Protein AF-A0A9R0VXP0-F1 (afdb_monomer_lite)

InterPro domains:
  IPR003653 Ulp1 protease family, C-terminal catalytic domain [PF02902] (205-242)
  IPR003653 Ulp1 protease family, C-terminal catalytic domain [PS50600] (190-261)
  IPR038765 Papain-like cysteine peptidase superfamily [SSF54001] (157-243)

Structure (mmCIF, N/CA/C/O backbone):
data_AF-A0A9R0VXP0-F1
#
_entry.id   AF-A0A9R0VXP0-F1
#
loop_
_atom_site.group_PDB
_atom_site.id
_atom_site.type_symbol
_atom_site.label_atom_id
_atom_site.label_alt_id
_atom_site.label_comp_id
_atom_site.label_asym_id
_atom_site.label_entity_id
_atom_site.label_seq_id
_atom_site.pdbx_PDB_ins_code
_atom_site.Cartn_x
_atom_site.Cartn_y
_atom_site.Cartn_z
_atom_site.occupancy
_atom_site.B_iso_or_equiv
_atom_site.auth_seq_id
_atom_site.auth_comp_id
_atom_site.auth_asym_id
_atom_site.auth_atom_id
_atom_site.pdbx_PDB_model_num
ATOM 1 N N . MET A 1 1 ? -2.878 13.490 4.251 1.00 33.38 1 MET A N 1
ATOM 2 C CA . MET A 1 1 ? -1.853 12.432 4.453 1.00 33.38 1 MET A CA 1
ATOM 3 C C . MET A 1 1 ? -1.498 11.758 3.131 1.00 33.38 1 MET A C 1
ATOM 5 O O . MET A 1 1 ? -0.316 11.662 2.836 1.00 33.38 1 MET A O 1
ATOM 9 N N . TRP A 1 2 ? -2.485 11.403 2.297 1.00 28.19 2 TRP A N 1
ATOM 10 C CA . TRP A 1 2 ? -2.250 10.993 0.903 1.00 28.19 2 TRP A CA 1
ATOM 11 C C . TRP A 1 2 ? -1.590 12.109 0.065 1.00 28.19 2 TRP A C 1
ATOM 13 O O . TRP A 1 2 ? -0.565 11.873 -0.559 1.00 28.19 2 TRP A O 1
ATOM 23 N N . ASP A 1 3 ? -2.025 13.365 0.189 1.00 32.12 3 ASP A N 1
ATOM 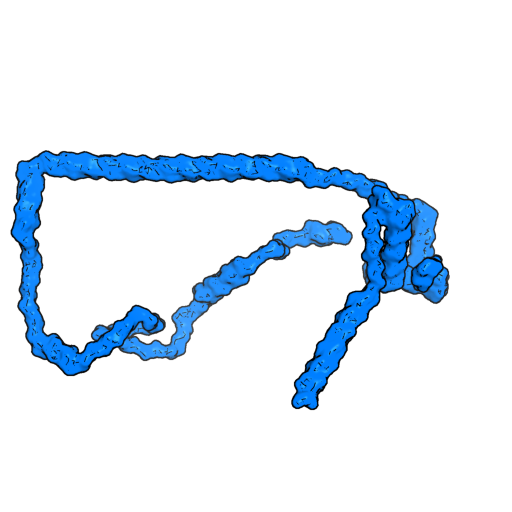24 C CA . ASP A 1 3 ? -1.393 14.486 -0.544 1.00 32.12 3 ASP A CA 1
ATOM 25 C C . ASP A 1 3 ? 0.087 14.727 -0.180 1.00 32.12 3 ASP A C 1
ATOM 27 O O . ASP A 1 3 ? 0.862 15.273 -0.964 1.00 32.12 3 ASP A O 1
ATOM 31 N N . TYR A 1 4 ? 0.518 14.265 0.998 1.00 39.53 4 TYR A N 1
ATOM 32 C CA . TYR A 1 4 ? 1.921 14.324 1.414 1.00 39.53 4 TYR A CA 1
ATOM 33 C C . TYR A 1 4 ? 2.743 13.188 0.793 1.00 39.53 4 TYR A C 1
ATOM 35 O O . TYR A 1 4 ? 3.880 13.405 0.401 1.00 39.53 4 TYR A O 1
ATOM 43 N N . ILE A 1 5 ? 2.154 12.000 0.634 1.00 42.62 5 ILE A N 1
ATOM 44 C CA . ILE A 1 5 ? 2.801 10.842 0.000 1.00 42.62 5 ILE A CA 1
ATOM 45 C C . ILE A 1 5 ? 2.895 11.043 -1.523 1.00 42.62 5 ILE A C 1
ATOM 47 O O . ILE A 1 5 ? 3.919 10.712 -2.111 1.00 42.62 5 ILE A O 1
ATOM 51 N N . CYS A 1 6 ? 1.889 11.671 -2.147 1.00 37.47 6 CYS A N 1
ATOM 52 C CA . CYS A 1 6 ? 1.893 12.014 -3.577 1.00 37.47 6 CYS A CA 1
ATOM 53 C C . CYS A 1 6 ? 2.771 13.222 -3.945 1.00 37.47 6 CYS A C 1
ATOM 55 O O . CYS A 1 6 ? 3.097 13.388 -5.117 1.00 37.47 6 CYS A O 1
ATOM 57 N N . SER A 1 7 ? 3.132 14.089 -2.990 1.00 37.25 7 SER A N 1
ATOM 58 C CA . SER A 1 7 ? 3.955 15.283 -3.270 1.00 37.25 7 SER A CA 1
ATOM 59 C C . SER A 1 7 ? 5.457 15.064 -3.079 1.00 37.25 7 SER A C 1
ATOM 61 O O . SER A 1 7 ? 6.245 15.969 -3.358 1.00 37.25 7 SER A O 1
ATOM 63 N N . ILE A 1 8 ? 5.878 13.867 -2.649 1.00 41.62 8 ILE A N 1
ATOM 64 C CA . ILE A 1 8 ? 7.291 13.483 -2.633 1.00 41.62 8 ILE A CA 1
ATOM 65 C C . ILE A 1 8 ? 7.690 13.181 -4.084 1.00 41.62 8 ILE A C 1
ATOM 67 O O . ILE A 1 8 ? 7.207 12.203 -4.650 1.00 41.62 8 ILE A O 1
ATOM 71 N N . PRO A 1 9 ? 8.567 13.984 -4.715 1.00 37.97 9 PRO A N 1
ATOM 72 C CA . PRO A 1 9 ? 9.046 13.669 -6.052 1.00 37.97 9 PRO A CA 1
ATOM 73 C C . PRO A 1 9 ? 9.801 12.342 -5.979 1.00 37.97 9 PRO A C 1
ATOM 75 O O . PRO A 1 9 ? 10.646 12.198 -5.091 1.00 37.97 9 PRO A O 1
ATOM 78 N N . ASP A 1 10 ? 9.531 11.424 -6.911 1.00 41.12 10 ASP A N 1
ATOM 79 C CA . ASP A 1 10 ? 10.204 10.132 -7.121 1.00 41.12 10 ASP A CA 1
ATOM 80 C C . ASP A 1 10 ? 11.732 10.275 -7.228 1.00 41.12 10 ASP A C 1
ATOM 82 O O . ASP A 1 10 ? 12.344 10.190 -8.295 1.00 41.12 10 ASP A O 1
ATOM 86 N N . ARG A 1 11 ? 12.398 10.529 -6.102 1.00 41.34 11 ARG A N 1
ATOM 87 C CA . ARG A 1 11 ? 13.845 10.733 -6.035 1.00 41.34 11 ARG A CA 1
ATOM 88 C C . ARG A 1 11 ? 14.577 9.594 -5.352 1.00 41.34 11 ARG A C 1
ATOM 90 O O . ARG A 1 11 ? 15.785 9.701 -5.156 1.00 41.34 11 ARG A O 1
ATOM 97 N N . LEU A 1 12 ? 13.887 8.497 -5.047 1.00 44.38 12 LEU A N 1
ATOM 98 C CA . LEU A 1 12 ? 14.484 7.280 -4.504 1.00 44.38 12 LEU A CA 1
ATOM 99 C C . LEU A 1 12 ? 13.803 6.040 -5.091 1.00 44.38 12 LEU A C 1
ATOM 101 O O . LEU A 1 12 ? 13.193 5.246 -4.383 1.00 44.38 12 LEU A O 1
ATOM 105 N N . GLY A 1 13 ? 13.957 5.872 -6.408 1.00 36.81 13 GLY A N 1
ATOM 106 C CA . GLY A 1 13 ? 13.744 4.587 -7.063 1.00 36.81 13 GLY A CA 1
ATOM 107 C C . GLY A 1 13 ? 14.559 3.502 -6.357 1.00 36.81 13 GLY A C 1
ATOM 108 O O . GLY A 1 13 ? 15.784 3.600 -6.232 1.00 36.81 13 GLY A O 1
ATOM 109 N N . TRP A 1 14 ? 13.856 2.498 -5.844 1.00 44.69 14 TRP A N 1
ATOM 110 C CA . TRP A 1 14 ? 14.451 1.246 -5.406 1.00 44.69 14 TRP A CA 1
ATOM 111 C C . TRP A 1 14 ? 15.019 0.513 -6.625 1.00 44.69 14 TRP A C 1
ATOM 113 O O . TRP A 1 14 ? 14.388 0.424 -7.673 1.00 44.69 14 TRP A O 1
ATOM 123 N N . GLY A 1 15 ? 16.249 0.026 -6.475 1.00 44.56 15 GLY A N 1
ATOM 124 C CA . GLY A 1 15 ? 17.152 -0.307 -7.575 1.00 44.56 15 GLY A CA 1
ATOM 125 C C . GLY A 1 15 ? 18.067 0.887 -7.806 1.00 44.56 15 GLY A C 1
ATOM 126 O O . GLY A 1 15 ? 17.614 1.948 -8.201 1.00 44.56 15 GLY A O 1
ATOM 127 N N . ASN A 1 16 ? 19.334 0.831 -7.386 1.00 40.97 16 ASN A N 1
ATOM 128 C CA . ASN A 1 16 ? 20.461 0.819 -8.320 1.00 40.97 16 ASN A CA 1
ATOM 129 C C . ASN A 1 16 ? 21.782 0.554 -7.567 1.00 40.97 16 ASN A C 1
ATOM 131 O O . ASN A 1 16 ? 22.534 1.489 -7.283 1.00 40.97 16 ASN A O 1
ATOM 135 N N . GLY A 1 17 ? 22.144 -0.715 -7.341 1.00 38.41 17 GLY A N 1
ATOM 136 C CA . GLY A 1 17 ? 23.540 -1.088 -7.033 1.00 38.41 17 GLY A CA 1
ATOM 137 C C . GLY A 1 17 ? 24.527 -0.573 -8.101 1.00 38.41 17 GLY A C 1
ATOM 138 O O . GLY A 1 17 ? 25.672 -0.241 -7.800 1.00 38.41 17 GLY A O 1
ATOM 139 N N . LEU A 1 18 ? 24.043 -0.354 -9.332 1.00 43.38 18 LEU A N 1
ATOM 140 C CA . LEU A 1 18 ? 24.777 0.286 -10.427 1.00 43.38 18 LEU A CA 1
ATOM 141 C C . LEU A 1 18 ? 25.163 1.753 -10.165 1.00 43.38 18 LEU A C 1
ATOM 143 O O . LEU A 1 18 ? 26.124 2.233 -10.764 1.00 43.38 18 LEU A O 1
ATOM 147 N N . ARG A 1 19 ? 24.434 2.491 -9.313 1.00 43.84 19 ARG A N 1
ATOM 148 C CA . ARG A 1 19 ? 24.734 3.907 -9.021 1.00 43.84 19 ARG A CA 1
ATOM 149 C C . ARG A 1 19 ? 25.875 4.034 -8.016 1.00 43.84 19 ARG A C 1
ATOM 151 O O . ARG A 1 19 ? 26.708 4.919 -8.175 1.00 43.84 19 ARG A O 1
ATOM 158 N N . LEU A 1 20 ? 25.956 3.107 -7.060 1.00 45.38 20 LEU A N 1
ATOM 159 C CA . LEU A 1 20 ? 27.110 2.960 -6.168 1.00 45.38 20 LEU A CA 1
ATOM 160 C C . LEU A 1 20 ? 28.352 2.521 -6.954 1.00 45.38 20 LEU A C 1
ATOM 162 O O . LEU A 1 20 ? 29.413 3.114 -6.785 1.00 45.38 20 LEU A O 1
ATOM 166 N N . LEU A 1 21 ? 28.201 1.586 -7.901 1.00 42.31 21 LEU A N 1
ATOM 167 C CA . LEU A 1 21 ? 29.301 1.159 -8.773 1.00 42.31 21 LEU A CA 1
ATOM 168 C C . LEU A 1 21 ? 29.791 2.297 -9.691 1.00 42.31 21 LEU A C 1
ATOM 170 O O . LEU A 1 21 ? 30.989 2.538 -9.799 1.00 42.31 21 LEU A O 1
ATOM 174 N N . LYS A 1 22 ? 28.874 3.060 -10.307 1.00 41.62 22 LYS A N 1
ATOM 175 C CA . LYS A 1 22 ? 29.218 4.243 -11.120 1.00 41.62 22 LYS A CA 1
ATOM 176 C C . LYS A 1 22 ? 29.787 5.391 -10.278 1.00 41.62 22 LYS A C 1
ATOM 178 O O . LYS A 1 22 ? 30.650 6.108 -10.772 1.00 41.62 22 LYS A O 1
ATOM 183 N N . GLY A 1 23 ? 29.338 5.555 -9.032 1.00 42.19 23 GLY A N 1
ATOM 184 C CA . GLY A 1 23 ? 29.892 6.518 -8.076 1.00 42.19 23 GLY A CA 1
ATOM 185 C C . GLY A 1 23 ? 31.333 6.187 -7.692 1.00 42.19 23 GLY A C 1
ATOM 186 O O . GLY A 1 23 ? 32.177 7.075 -7.691 1.00 42.19 23 GLY A O 1
ATOM 187 N N . TRP A 1 24 ? 31.642 4.905 -7.481 1.00 39.19 24 TRP A N 1
ATOM 188 C CA . TRP A 1 24 ? 32.999 4.431 -7.195 1.00 39.19 24 TRP A CA 1
ATOM 189 C C . TRP A 1 24 ? 33.929 4.565 -8.414 1.00 39.19 24 TRP A C 1
ATOM 191 O O . TRP A 1 24 ? 35.033 5.090 -8.306 1.00 39.19 24 TRP A O 1
ATOM 201 N N . VAL A 1 25 ? 33.442 4.214 -9.611 1.00 42.31 25 VAL A N 1
ATOM 202 C CA . VAL A 1 25 ? 34.181 4.376 -10.881 1.00 42.31 25 VAL A CA 1
ATOM 203 C C . VAL A 1 25 ? 34.420 5.852 -11.240 1.00 42.31 25 VAL A C 1
ATOM 205 O O . VAL A 1 25 ? 35.419 6.172 -11.884 1.00 42.31 25 VAL A O 1
ATOM 208 N N . ARG A 1 26 ? 33.530 6.765 -10.827 1.00 37.75 26 ARG A N 1
ATOM 209 C CA . ARG A 1 26 ? 33.695 8.216 -11.015 1.00 37.75 26 ARG A CA 1
ATOM 210 C C . ARG A 1 26 ? 34.634 8.821 -9.968 1.00 37.75 26 ARG A C 1
ATOM 212 O O . ARG A 1 26 ? 35.523 9.571 -10.343 1.00 37.75 26 ARG A O 1
ATOM 219 N N . ALA A 1 27 ? 34.547 8.387 -8.710 1.00 41.53 27 ALA A N 1
ATOM 220 C CA . ALA A 1 27 ? 35.492 8.767 -7.658 1.00 41.53 27 ALA A CA 1
ATOM 221 C C . ALA A 1 27 ? 36.936 8.302 -7.947 1.00 41.53 27 ALA A C 1
ATOM 223 O O . ALA A 1 27 ? 37.877 9.006 -7.600 1.00 41.53 27 ALA A O 1
ATOM 224 N N . SER A 1 28 ? 37.140 7.179 -8.651 1.00 40.06 28 SER A N 1
ATOM 225 C CA . SER A 1 28 ? 38.472 6.772 -9.139 1.00 40.06 28 SER A CA 1
ATOM 226 C C . SER A 1 28 ? 39.025 7.631 -10.285 1.00 40.06 28 SER A C 1
ATOM 228 O O . SER A 1 28 ? 40.214 7.527 -10.578 1.00 40.06 28 SER A O 1
ATOM 230 N N . LYS A 1 29 ? 38.200 8.453 -10.950 1.00 38.03 29 LYS A N 1
ATOM 231 C CA . LYS A 1 29 ? 38.638 9.362 -12.024 1.00 38.03 29 LYS A CA 1
ATOM 232 C C . LYS A 1 29 ? 38.964 10.776 -11.535 1.00 38.03 29 LYS A C 1
ATOM 234 O O . LYS A 1 29 ? 39.706 11.464 -12.224 1.00 38.03 29 LYS A O 1
ATOM 239 N N . ASP A 1 30 ? 38.480 11.160 -10.354 1.00 38.72 30 ASP A N 1
ATOM 240 C CA . ASP A 1 30 ? 38.622 12.512 -9.793 1.00 38.72 30 ASP A CA 1
ATOM 241 C C . ASP A 1 30 ? 39.688 12.599 -8.673 1.00 38.72 30 ASP A C 1
ATOM 243 O O . ASP A 1 30 ? 39.692 13.537 -7.877 1.00 38.72 30 ASP A O 1
ATOM 247 N N . VAL A 1 31 ? 40.615 11.633 -8.594 1.00 40.41 31 VAL A N 1
ATOM 248 C CA . VAL A 1 31 ? 41.786 11.716 -7.700 1.00 40.41 31 VAL A CA 1
ATOM 249 C C . VAL A 1 31 ? 42.825 12.668 -8.319 1.00 40.41 31 VAL A C 1
ATOM 251 O O . VAL A 1 31 ? 43.253 12.419 -9.449 1.00 40.41 31 VAL A O 1
ATOM 254 N N . PRO A 1 32 ? 43.266 13.730 -7.612 1.00 37.50 32 PRO A N 1
ATOM 255 C CA . PRO A 1 32 ? 44.353 14.598 -8.061 1.00 37.50 32 PRO A CA 1
ATOM 256 C C . PRO A 1 32 ? 45.615 13.788 -8.376 1.00 37.50 32 PRO A C 1
ATOM 258 O O . PRO A 1 32 ? 46.017 12.912 -7.613 1.00 37.50 32 PRO A O 1
ATOM 261 N N . GLN A 1 33 ? 46.222 14.068 -9.526 1.00 41.28 33 GLN A N 1
ATOM 262 C CA . GLN A 1 33 ? 47.251 13.233 -10.147 1.00 41.28 33 GLN A CA 1
ATOM 263 C C . GLN A 1 33 ? 48.664 13.327 -9.542 1.00 41.28 33 GLN A C 1
ATOM 265 O O . GLN A 1 33 ? 49.573 12.754 -10.131 1.00 41.28 33 GLN A O 1
ATOM 270 N N . ASP A 1 34 ? 48.863 13.954 -8.381 1.00 43.75 34 ASP A N 1
ATOM 271 C CA . ASP A 1 34 ? 50.194 14.069 -7.768 1.00 43.75 34 ASP A CA 1
ATOM 272 C C . ASP A 1 34 ? 50.186 13.708 -6.276 1.00 43.75 34 ASP A C 1
ATOM 274 O O . ASP A 1 34 ? 49.747 14.497 -5.437 1.00 43.75 34 ASP A O 1
ATOM 278 N N . PRO A 1 35 ? 50.722 12.535 -5.908 1.00 36.22 35 PRO A N 1
ATOM 279 C CA . PRO A 1 35 ? 51.473 12.364 -4.685 1.00 36.22 35 PRO A CA 1
ATOM 280 C C . PRO A 1 35 ? 52.956 12.588 -5.000 1.00 36.22 35 PRO A C 1
ATOM 282 O O . PRO A 1 35 ? 53.600 11.773 -5.665 1.00 36.22 35 PRO A O 1
ATOM 285 N N . SER A 1 36 ? 53.485 13.706 -4.508 1.00 42.00 36 SER A N 1
ATOM 286 C CA . SER A 1 36 ? 54.917 13.906 -4.319 1.00 42.00 36 SER A CA 1
ATOM 287 C C . SER A 1 36 ? 55.493 12.705 -3.567 1.00 42.00 36 SER A C 1
ATOM 289 O O . SER A 1 36 ? 54.903 12.276 -2.579 1.00 42.00 36 SER A O 1
ATOM 291 N N . ASP A 1 37 ? 56.629 12.206 -4.052 1.00 40.28 37 ASP A N 1
ATOM 292 C CA . ASP A 1 37 ? 57.470 11.130 -3.505 1.00 40.28 37 ASP A CA 1
ATOM 293 C C . ASP A 1 37 ? 57.329 9.796 -4.253 1.00 40.28 37 ASP A C 1
ATOM 295 O O . ASP A 1 37 ? 56.520 8.947 -3.891 1.00 40.28 37 ASP A O 1
ATOM 299 N N . LEU A 1 38 ? 58.148 9.622 -5.309 1.00 38.28 38 LEU A N 1
ATOM 300 C CA . LEU A 1 38 ? 58.899 8.398 -5.673 1.00 38.28 38 LEU A CA 1
ATOM 301 C C . LEU A 1 38 ? 59.576 8.559 -7.058 1.00 38.28 38 LEU A C 1
ATOM 303 O O . LEU A 1 38 ? 58.921 8.805 -8.070 1.00 38.28 38 LEU A O 1
ATOM 307 N N . THR A 1 39 ? 60.900 8.367 -7.111 1.00 37.66 39 THR A N 1
ATOM 308 C CA . THR A 1 39 ? 61.758 8.536 -8.305 1.00 37.66 39 THR A CA 1
ATOM 309 C C . THR A 1 39 ? 62.222 7.180 -8.850 1.00 37.66 39 THR A C 1
ATOM 311 O O . THR A 1 39 ? 62.712 6.354 -8.083 1.00 37.66 39 THR A O 1
ATOM 314 N N . CYS A 1 40 ? 62.171 6.954 -10.170 1.00 38.22 40 CYS A N 1
ATOM 315 C CA . CYS A 1 40 ? 62.882 5.837 -10.813 1.00 38.22 40 CYS A CA 1
ATOM 316 C C . CYS A 1 40 ? 63.395 6.174 -12.228 1.00 38.22 40 CYS A C 1
ATOM 318 O O . CYS A 1 40 ? 62.736 6.872 -12.996 1.00 38.22 40 CYS A O 1
ATOM 320 N N . LEU A 1 41 ? 64.583 5.650 -12.558 1.00 32.53 41 LEU A N 1
ATOM 321 C CA . LEU A 1 41 ? 65.308 5.816 -13.826 1.00 32.53 41 LEU A CA 1
ATOM 322 C C . LEU A 1 41 ? 64.907 4.761 -14.872 1.00 32.53 41 LEU A C 1
ATOM 324 O O . LEU A 1 41 ? 64.716 3.592 -14.539 1.00 32.53 41 LEU A O 1
ATOM 328 N N . THR A 1 42 ? 64.870 5.151 -16.152 1.00 36.00 42 THR A N 1
ATOM 329 C CA . THR A 1 42 ? 64.737 4.226 -17.296 1.00 36.00 42 THR A CA 1
ATOM 330 C C . THR A 1 42 ? 66.011 4.208 -18.157 1.00 36.00 42 THR A C 1
ATOM 332 O O . THR A 1 42 ? 66.902 5.032 -17.979 1.00 36.00 42 THR A O 1
ATOM 335 N N . LYS A 1 43 ? 66.138 3.211 -19.050 1.00 43.69 43 LYS A N 1
ATOM 336 C CA . LYS A 1 43 ? 67.371 2.832 -19.782 1.00 43.69 43 LYS A CA 1
ATOM 337 C C . LYS A 1 43 ? 67.910 3.852 -20.797 1.00 43.69 43 LYS A C 1
ATOM 339 O O . LYS A 1 43 ? 68.974 3.611 -21.353 1.00 43.69 43 LYS A O 1
ATOM 344 N N . ASN A 1 44 ? 67.224 4.967 -21.008 1.00 40.94 44 ASN A N 1
ATOM 345 C CA . ASN A 1 44 ? 67.788 6.137 -21.667 1.00 40.94 44 ASN A CA 1
ATOM 346 C C . ASN A 1 44 ? 67.744 7.263 -20.643 1.00 40.94 44 ASN A C 1
ATOM 348 O O . ASN A 1 44 ? 66.764 7.378 -19.913 1.00 40.94 44 ASN A O 1
ATOM 352 N N . SER A 1 45 ? 68.814 8.041 -20.561 1.00 41.84 45 SER A N 1
ATOM 353 C CA . SER A 1 45 ? 69.041 9.106 -19.584 1.00 41.84 45 SER A CA 1
ATOM 354 C C . SER A 1 45 ? 68.103 10.312 -19.751 1.00 41.84 45 SER A C 1
ATOM 356 O O . SER A 1 45 ? 68.571 11.437 -19.829 1.00 41.84 45 SER A O 1
ATOM 358 N N . ASP A 1 46 ? 66.792 10.075 -19.760 1.00 38.50 46 ASP A N 1
ATOM 359 C CA . ASP A 1 46 ? 65.736 11.072 -19.659 1.00 38.50 46 ASP A CA 1
ATOM 360 C C . ASP A 1 46 ? 64.775 10.639 -18.542 1.00 38.50 46 ASP A C 1
ATOM 362 O O . ASP A 1 46 ? 64.030 9.662 -18.651 1.00 38.50 46 ASP A O 1
ATOM 366 N N . VAL A 1 47 ? 64.823 11.362 -17.425 1.00 39.12 47 VAL A N 1
ATOM 367 C CA . VAL A 1 47 ? 63.951 11.158 -16.264 1.00 39.12 47 VAL A CA 1
ATOM 368 C C . VAL A 1 47 ? 62.679 11.991 -16.457 1.00 39.12 47 VAL A C 1
ATOM 370 O O . VAL A 1 47 ? 62.752 13.209 -16.596 1.00 39.12 47 VAL A O 1
ATOM 373 N N . LYS A 1 48 ? 61.504 11.351 -16.435 1.00 40.06 48 LYS A N 1
ATOM 374 C CA . LYS A 1 48 ? 60.194 12.007 -16.258 1.00 40.06 48 LYS A CA 1
ATOM 375 C C . LYS A 1 48 ? 59.396 11.268 -15.173 1.00 40.06 48 LYS A C 1
ATOM 377 O O . LYS A 1 48 ? 59.495 10.042 -15.119 1.00 40.06 48 LYS A O 1
ATOM 382 N N . PRO A 1 49 ? 58.626 11.965 -14.316 1.00 32.81 49 PRO A N 1
ATOM 383 C CA . PRO A 1 49 ? 57.964 11.345 -13.171 1.00 32.81 49 PRO A CA 1
ATOM 384 C C . PRO A 1 49 ? 56.629 10.691 -13.573 1.00 32.81 49 PRO A C 1
ATOM 386 O O . PRO A 1 49 ? 55.858 11.273 -14.337 1.00 32.81 49 PRO A O 1
ATOM 389 N N . GLY A 1 50 ? 56.357 9.476 -13.075 1.00 34.72 50 GLY A N 1
ATOM 390 C CA . GLY A 1 50 ? 55.080 8.772 -13.273 1.00 34.72 50 GLY A CA 1
ATOM 391 C C . GLY A 1 50 ? 55.126 7.242 -13.091 1.00 34.72 50 GLY A C 1
ATOM 392 O O . GLY A 1 50 ? 56.089 6.584 -13.465 1.00 34.72 50 GLY A O 1
ATOM 393 N N . ARG A 1 51 ? 54.044 6.699 -12.508 1.00 34.06 51 ARG A N 1
ATOM 394 C CA . ARG A 1 51 ? 53.787 5.325 -12.010 1.00 34.06 51 ARG A CA 1
ATOM 395 C C . ARG A 1 51 ? 54.350 4.156 -12.850 1.00 34.06 51 ARG A C 1
ATOM 397 O O . ARG A 1 51 ? 54.015 3.988 -14.019 1.00 34.06 51 ARG A O 1
ATOM 404 N N . VAL A 1 52 ? 55.066 3.253 -12.172 1.00 37.03 52 VAL A N 1
ATOM 405 C CA . VAL A 1 52 ? 55.476 1.925 -12.667 1.00 37.03 52 VAL A CA 1
ATOM 406 C C . VAL A 1 52 ? 54.262 0.994 -12.774 1.00 37.03 52 VAL A C 1
ATOM 408 O O . VAL A 1 52 ? 53.564 0.758 -11.790 1.00 37.03 52 VAL A O 1
ATOM 411 N N . VAL A 1 53 ? 54.047 0.409 -13.954 1.00 37.47 53 VAL A N 1
ATOM 412 C CA . VAL A 1 53 ? 53.202 -0.779 -14.143 1.00 37.47 53 VAL A CA 1
ATOM 413 C C . VAL A 1 53 ? 54.132 -1.937 -14.485 1.00 37.47 53 VAL A C 1
ATOM 415 O O . VAL A 1 53 ? 54.758 -1.951 -15.544 1.00 37.47 53 VAL A O 1
ATOM 418 N N . VAL A 1 54 ? 54.251 -2.906 -13.578 1.00 40.06 54 VAL A N 1
ATOM 419 C CA . VAL A 1 54 ? 54.917 -4.178 -13.872 1.00 40.06 54 VAL A CA 1
ATOM 420 C C . VAL A 1 54 ? 53.932 -5.045 -14.645 1.00 40.06 54 VAL A C 1
ATOM 422 O O . VAL A 1 54 ? 52.981 -5.568 -14.074 1.00 40.06 54 VAL A O 1
ATOM 425 N N . ALA A 1 55 ? 54.161 -5.216 -15.942 1.00 39.22 55 ALA A N 1
ATOM 426 C CA . ALA A 1 55 ? 53.573 -6.312 -16.701 1.00 39.22 55 ALA A CA 1
ATOM 427 C C . ALA A 1 55 ? 54.543 -6.736 -17.805 1.00 39.22 55 ALA A C 1
ATOM 429 O O . ALA A 1 55 ? 54.556 -6.191 -18.905 1.00 39.22 55 ALA A O 1
ATOM 430 N N . GLY A 1 56 ? 55.390 -7.706 -17.484 1.00 34.88 56 GLY A N 1
ATOM 431 C CA . GLY A 1 56 ? 56.234 -8.386 -18.456 1.00 34.88 56 GLY A CA 1
ATOM 432 C C . GLY A 1 56 ? 57.367 -9.106 -17.751 1.00 34.88 56 GLY A C 1
ATOM 433 O O . GLY A 1 56 ? 58.085 -8.485 -16.978 1.00 34.88 56 GLY A O 1
ATOM 434 N N . ASN A 1 57 ? 57.521 -10.407 -17.998 1.00 41.19 57 ASN A N 1
ATOM 435 C CA . ASN A 1 57 ? 58.626 -11.209 -17.477 1.00 41.19 57 ASN A CA 1
ATOM 436 C C . ASN A 1 57 ? 59.969 -10.515 -17.746 1.00 41.19 57 ASN A C 1
ATOM 438 O O . ASN A 1 57 ? 60.461 -10.508 -18.877 1.00 41.19 57 ASN A O 1
ATOM 442 N N . TRP A 1 58 ? 60.577 -9.951 -16.705 1.00 42.66 58 TRP A N 1
ATOM 443 C CA . TRP A 1 58 ? 61.914 -9.385 -16.786 1.00 42.66 58 TRP A CA 1
ATOM 444 C C . TRP A 1 58 ? 62.917 -10.532 -16.856 1.00 42.66 58 TRP A C 1
ATOM 446 O O . TRP A 1 58 ? 63.283 -11.123 -15.843 1.00 42.66 58 TRP A O 1
ATOM 456 N N . LYS A 1 59 ? 63.374 -10.874 -18.063 1.00 50.47 59 LYS A N 1
ATOM 457 C CA . LYS A 1 59 ? 64.633 -11.607 -18.193 1.00 50.47 59 LYS A CA 1
ATOM 458 C C . LYS A 1 59 ? 65.747 -10.621 -17.864 1.00 50.47 59 LYS A C 1
ATOM 460 O O . LYS A 1 59 ? 65.994 -9.687 -18.622 1.00 50.47 59 LYS A O 1
ATOM 465 N N . VAL A 1 60 ? 66.367 -10.795 -16.701 1.00 49.50 60 VAL A N 1
ATOM 466 C CA . VAL A 1 60 ? 67.630 -10.130 -16.386 1.00 49.50 60 VAL A CA 1
ATOM 467 C C . VAL A 1 60 ? 68.666 -10.765 -17.306 1.00 49.50 60 VAL A C 1
ATOM 469 O O . VAL A 1 60 ? 69.053 -11.914 -17.109 1.00 49.50 60 VAL A O 1
ATOM 472 N N . ASP A 1 61 ? 69.029 -10.063 -18.377 1.00 57.81 61 ASP A N 1
ATOM 473 C CA . ASP A 1 61 ? 70.122 -10.505 -19.231 1.00 57.81 61 ASP A CA 1
ATOM 474 C C . ASP A 1 61 ? 71.420 -10.451 -18.419 1.00 57.81 61 ASP A C 1
ATOM 476 O O . ASP A 1 61 ? 71.733 -9.441 -17.788 1.00 57.81 61 ASP A O 1
ATOM 480 N N . ASP A 1 62 ? 72.147 -11.564 -18.427 1.00 65.94 62 ASP A N 1
ATOM 481 C CA . ASP A 1 62 ? 73.405 -11.755 -17.709 1.00 65.94 62 ASP A CA 1
ATOM 482 C C . ASP A 1 62 ? 74.374 -10.587 -18.009 1.00 65.94 62 ASP A C 1
ATOM 484 O O . ASP A 1 62 ? 74.649 -10.328 -19.191 1.00 65.94 62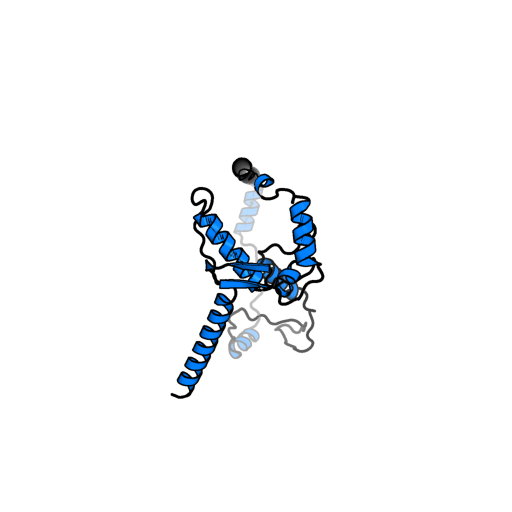 ASP A O 1
ATOM 488 N N . PRO A 1 63 ? 74.880 -9.842 -17.004 1.00 62.53 63 PRO A N 1
ATOM 489 C CA . PRO A 1 63 ? 75.664 -8.622 -17.226 1.00 62.53 63 PRO A CA 1
ATOM 490 C C . PRO A 1 63 ? 76.900 -8.862 -18.098 1.00 62.53 63 PRO A C 1
ATOM 492 O O . PRO A 1 63 ? 77.279 -7.992 -18.882 1.00 62.53 63 PRO A O 1
ATOM 495 N N . VAL A 1 64 ? 77.469 -10.070 -18.050 1.00 64.06 64 VAL A N 1
ATOM 496 C CA . VAL A 1 64 ? 78.588 -10.478 -18.909 1.00 64.06 64 VAL A CA 1
ATOM 497 C C . VAL A 1 64 ? 78.156 -10.599 -20.377 1.00 64.06 64 VAL A C 1
ATOM 499 O O . VAL A 1 64 ? 78.882 -10.161 -21.266 1.00 64.06 64 VAL A O 1
ATOM 502 N N . LYS A 1 65 ? 76.949 -11.110 -20.665 1.00 70.00 65 LYS A N 1
ATOM 503 C CA . LYS A 1 65 ? 76.394 -11.164 -22.034 1.00 70.00 65 LYS A CA 1
ATOM 504 C C . LYS A 1 65 ? 76.047 -9.784 -22.571 1.00 70.00 65 LYS A C 1
ATOM 506 O O . LYS A 1 65 ? 76.242 -9.537 -23.759 1.00 70.00 65 LYS A O 1
ATOM 511 N N . VAL A 1 66 ? 75.535 -8.896 -21.722 1.00 69.00 66 VAL A N 1
ATOM 512 C CA . VAL A 1 66 ? 75.235 -7.512 -22.110 1.00 69.00 66 VAL A CA 1
ATOM 513 C C . VAL A 1 66 ? 76.530 -6.759 -22.416 1.00 69.00 66 VAL A C 1
ATOM 515 O O . VAL A 1 66 ? 76.610 -6.111 -23.456 1.00 69.00 66 VAL A O 1
ATOM 518 N N . ALA A 1 67 ? 77.563 -6.921 -21.584 1.00 68.06 67 ALA A N 1
ATOM 519 C CA . ALA A 1 67 ? 78.885 -6.340 -21.812 1.00 68.06 67 ALA A CA 1
ATOM 520 C C . ALA A 1 67 ? 79.558 -6.902 -23.074 1.00 68.06 67 ALA A C 1
ATOM 522 O O . ALA A 1 67 ? 80.063 -6.132 -23.883 1.00 68.06 67 ALA A O 1
ATOM 523 N N . LEU A 1 68 ? 79.489 -8.218 -23.313 1.00 69.81 68 LEU A N 1
ATOM 524 C CA . LEU A 1 68 ? 79.998 -8.839 -24.543 1.00 69.81 68 LEU A CA 1
ATOM 525 C C . LEU A 1 68 ? 79.253 -8.358 -25.796 1.00 69.81 68 LEU A C 1
ATOM 527 O O . LEU A 1 68 ? 79.869 -8.134 -26.833 1.00 69.81 68 LEU A O 1
ATOM 531 N N . LYS A 1 69 ? 77.933 -8.161 -25.712 1.00 67.12 69 LYS A N 1
ATOM 532 C CA . LYS A 1 69 ? 77.112 -7.655 -26.822 1.00 67.12 69 LYS A CA 1
ATOM 533 C C . LYS A 1 69 ? 77.318 -6.156 -27.072 1.00 67.12 69 LYS A C 1
ATOM 535 O O . LYS A 1 69 ? 77.163 -5.722 -28.208 1.00 67.12 69 LYS A O 1
ATOM 540 N N . ALA A 1 70 ? 77.672 -5.390 -26.039 1.00 65.06 70 ALA A N 1
ATOM 541 C CA . ALA A 1 70 ? 78.026 -3.973 -26.132 1.00 65.06 70 ALA A CA 1
ATOM 542 C C . ALA A 1 70 ? 79.480 -3.746 -26.589 1.00 65.06 70 ALA A C 1
ATOM 544 O O . ALA A 1 70 ? 79.759 -2.744 -27.238 1.00 65.06 70 ALA A O 1
ATOM 545 N N . ALA A 1 71 ? 80.388 -4.679 -26.280 1.00 69.19 71 ALA A N 1
ATOM 546 C CA . ALA A 1 71 ? 81.775 -4.673 -26.744 1.00 69.19 71 ALA A CA 1
ATOM 547 C C . ALA A 1 71 ? 81.939 -5.245 -28.165 1.00 69.19 71 ALA A C 1
ATOM 549 O O . ALA A 1 71 ? 82.987 -5.063 -28.785 1.00 69.19 71 ALA A O 1
ATOM 550 N N . ALA A 1 72 ? 80.921 -5.931 -28.697 1.00 70.56 72 ALA A N 1
ATOM 551 C CA . ALA A 1 72 ? 80.914 -6.376 -30.083 1.00 70.56 72 ALA A CA 1
ATOM 552 C C . ALA A 1 72 ? 80.785 -5.161 -31.026 1.00 70.56 72 ALA A C 1
ATOM 554 O O . ALA A 1 72 ? 79.905 -4.321 -30.812 1.00 70.56 72 ALA A O 1
ATOM 555 N N . PRO A 1 73 ? 81.612 -5.052 -32.085 1.00 76.06 73 PRO A N 1
ATOM 556 C CA . PRO A 1 73 ? 81.449 -3.994 -33.074 1.00 76.06 73 PRO A CA 1
ATOM 557 C C . PRO A 1 73 ? 80.034 -4.062 -33.673 1.00 76.06 73 PRO A C 1
ATOM 559 O O . PRO A 1 73 ? 79.511 -5.167 -33.869 1.00 76.06 73 PRO A O 1
ATOM 562 N N . PRO A 1 74 ? 79.384 -2.913 -33.953 1.00 68.69 74 PRO A N 1
ATOM 563 C CA . PRO A 1 74 ? 78.041 -2.913 -34.514 1.00 68.69 74 PRO A CA 1
ATOM 564 C C . PRO A 1 74 ? 78.033 -3.758 -35.795 1.00 68.69 74 PRO A C 1
ATOM 566 O O . PRO A 1 74 ? 78.964 -3.642 -36.600 1.00 68.69 74 PRO A O 1
ATOM 569 N N . PRO A 1 75 ? 77.018 -4.622 -36.003 1.00 69.19 75 PRO A N 1
ATOM 570 C CA . PRO A 1 75 ? 76.944 -5.396 -37.230 1.00 69.19 75 PRO A CA 1
ATOM 571 C C . PRO A 1 75 ? 76.960 -4.424 -38.416 1.00 69.19 75 PRO A C 1
ATOM 573 O O . PRO A 1 75 ? 76.367 -3.341 -38.315 1.00 69.19 75 PRO A O 1
ATOM 576 N N . PRO A 1 76 ? 77.623 -4.773 -39.534 1.00 70.12 76 PRO A N 1
ATOM 577 C CA . PRO A 1 76 ? 77.680 -3.892 -40.690 1.00 70.12 76 PRO A CA 1
ATOM 578 C C . PRO A 1 76 ? 76.253 -3.495 -41.070 1.00 70.12 76 PRO A C 1
ATOM 580 O O . PRO A 1 76 ? 75.369 -4.359 -41.134 1.00 70.12 76 PRO A O 1
ATOM 583 N N . ARG A 1 77 ? 76.007 -2.190 -41.269 1.00 60.03 77 ARG A N 1
ATOM 584 C CA . ARG A 1 77 ? 74.709 -1.688 -41.738 1.00 60.03 77 ARG A CA 1
ATOM 585 C C . ARG A 1 77 ? 74.409 -2.385 -43.059 1.00 60.03 77 ARG A C 1
ATOM 587 O O . ARG A 1 77 ? 74.920 -1.996 -44.100 1.00 60.03 77 ARG A O 1
ATOM 594 N N . ARG A 1 78 ? 73.581 -3.428 -43.016 1.00 64.94 78 ARG A N 1
ATOM 595 C CA . ARG A 1 78 ? 72.977 -3.977 -44.223 1.00 64.94 78 ARG A CA 1
ATOM 596 C C . ARG A 1 78 ? 72.031 -2.902 -44.726 1.00 64.94 78 ARG A C 1
ATOM 598 O O . ARG A 1 78 ? 70.996 -2.650 -44.105 1.00 64.94 78 ARG A O 1
ATOM 605 N N . GLU A 1 79 ? 72.409 -2.240 -45.810 1.00 64.69 79 GLU A N 1
ATO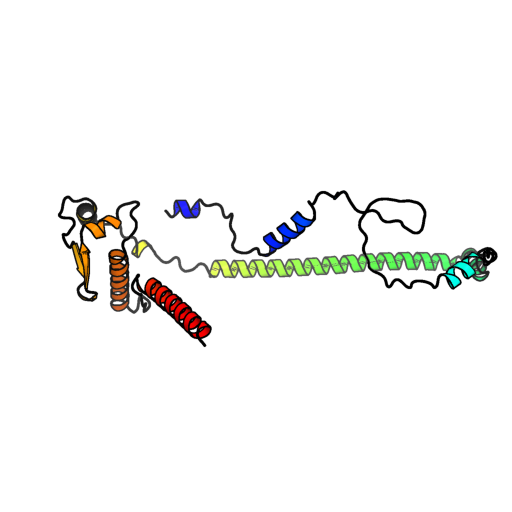M 606 C CA . GLU A 1 79 ? 71.464 -1.469 -46.601 1.00 64.69 79 GLU A CA 1
ATOM 607 C C . GLU A 1 79 ? 70.301 -2.407 -46.928 1.00 64.69 79 GLU A C 1
ATOM 609 O O . GLU A 1 79 ? 70.503 -3.507 -47.449 1.00 64.69 79 GLU A O 1
ATOM 614 N N . LYS A 1 80 ? 69.081 -2.044 -46.518 1.00 64.62 80 LYS A N 1
ATOM 615 C CA . LYS A 1 80 ? 67.885 -2.834 -46.826 1.00 64.62 80 LYS A CA 1
ATOM 616 C C . LYS A 1 80 ? 67.572 -2.643 -48.309 1.00 64.62 80 LYS A C 1
ATOM 618 O O . LYS A 1 80 ? 66.645 -1.918 -48.657 1.00 64.62 80 LYS A O 1
ATOM 623 N N . VAL A 1 81 ? 68.372 -3.259 -49.175 1.00 70.12 81 VAL A N 1
ATOM 624 C CA . VAL A 1 81 ? 68.143 -3.254 -50.616 1.00 70.12 81 VAL A CA 1
ATOM 625 C C . VAL A 1 81 ? 66.815 -3.964 -50.849 1.00 70.12 81 VAL A C 1
ATOM 627 O O . VAL A 1 81 ? 66.615 -5.090 -50.381 1.00 70.12 81 VAL A O 1
ATOM 630 N N . LYS A 1 82 ? 65.867 -3.278 -51.502 1.00 73.94 82 LYS A N 1
ATOM 631 C CA . LYS A 1 82 ? 64.595 -3.892 -51.897 1.00 73.94 82 LYS A CA 1
ATOM 632 C C . LYS A 1 82 ? 64.936 -5.177 -52.670 1.00 73.94 82 LYS A C 1
ATOM 634 O O . LYS A 1 82 ? 65.719 -5.112 -53.615 1.00 73.94 82 LYS A O 1
ATOM 639 N N . PRO A 1 83 ? 64.402 -6.343 -52.273 1.00 81.88 83 PRO A N 1
ATOM 640 C CA . PRO A 1 83 ? 64.726 -7.585 -52.956 1.00 81.88 83 PRO A CA 1
ATOM 641 C C . PRO A 1 83 ? 64.278 -7.506 -54.420 1.00 81.88 83 PRO A C 1
ATOM 643 O O . PRO A 1 83 ? 63.231 -6.931 -54.712 1.00 81.88 83 PRO A O 1
ATOM 646 N N . TYR A 1 84 ? 65.071 -8.085 -55.324 1.00 78.50 84 TYR A N 1
ATOM 647 C CA . TYR A 1 84 ? 64.921 -7.963 -56.782 1.00 78.50 84 TYR A CA 1
ATOM 648 C C . TYR A 1 84 ? 63.502 -8.267 -57.294 1.00 78.50 84 TYR A C 1
ATOM 650 O O . TYR A 1 84 ? 63.002 -7.589 -58.187 1.00 78.50 84 TYR A O 1
ATOM 658 N N . TRP A 1 85 ? 62.791 -9.201 -56.653 1.00 74.19 85 TRP A N 1
ATOM 659 C CA . TRP A 1 85 ? 61.401 -9.518 -56.990 1.00 74.19 85 TRP A CA 1
ATOM 660 C C . TRP A 1 85 ? 60.436 -8.327 -56.852 1.00 74.19 85 TRP A C 1
ATOM 662 O O . TRP A 1 85 ? 59.433 -8.289 -57.555 1.00 74.19 85 TRP A O 1
ATOM 672 N N . LYS A 1 86 ? 60.719 -7.335 -55.991 1.00 77.31 86 LYS A N 1
ATOM 673 C CA . LYS A 1 86 ? 59.902 -6.111 -55.889 1.00 77.31 86 LYS A CA 1
ATOM 674 C C . LYS A 1 86 ? 60.061 -5.215 -57.108 1.00 77.31 86 LYS A C 1
ATOM 676 O O . LYS A 1 86 ? 59.070 -4.653 -57.549 1.00 77.31 86 LYS A O 1
ATOM 681 N N . TYR A 1 87 ? 61.275 -5.115 -57.649 1.00 77.62 87 TYR A N 1
ATOM 682 C CA . TYR A 1 87 ? 61.521 -4.380 -58.889 1.00 77.62 87 TYR A CA 1
ATOM 683 C C . TYR A 1 87 ? 60.811 -5.063 -60.060 1.00 77.62 87 TYR A C 1
ATOM 685 O O . TYR A 1 87 ? 60.058 -4.409 -60.767 1.00 77.62 87 TYR A O 1
ATOM 693 N N . LEU A 1 88 ? 60.928 -6.392 -60.172 1.00 74.31 88 LEU A N 1
ATOM 694 C CA . LEU A 1 88 ? 60.200 -7.170 -61.183 1.00 74.31 88 LEU A CA 1
ATOM 695 C C . LEU A 1 88 ? 58.675 -7.032 -61.062 1.00 74.31 88 LEU A C 1
ATOM 697 O O . LEU A 1 88 ? 57.981 -6.967 -62.072 1.00 74.31 88 LEU A O 1
ATOM 701 N N . HIS A 1 89 ? 58.140 -6.972 -59.840 1.00 71.19 89 HIS A N 1
ATOM 702 C CA . HIS A 1 89 ? 56.713 -6.761 -59.588 1.00 71.19 89 HIS A CA 1
ATOM 703 C C . HIS A 1 89 ? 56.261 -5.330 -59.938 1.00 71.19 89 HIS A C 1
ATOM 705 O O . HIS A 1 89 ? 55.158 -5.127 -60.437 1.00 71.19 89 HIS A O 1
ATOM 711 N N . GLU A 1 90 ? 57.082 -4.317 -59.656 1.00 72.56 90 GLU A N 1
ATOM 712 C CA . GLU A 1 90 ? 56.814 -2.923 -60.040 1.00 72.56 90 GLU A CA 1
ATOM 713 C C . GLU A 1 90 ? 56.874 -2.761 -61.578 1.00 72.56 90 GLU A C 1
ATOM 715 O O . GLU A 1 90 ? 56.021 -2.094 -62.161 1.00 72.56 90 GLU A O 1
ATOM 720 N N . GLU A 1 91 ? 57.801 -3.450 -62.248 1.00 73.44 91 GLU A N 1
ATOM 721 C CA . GLU A 1 91 ? 57.994 -3.419 -63.705 1.00 73.44 91 GLU A CA 1
ATOM 722 C C . GLU A 1 91 ? 56.917 -4.206 -64.474 1.00 73.44 91 GLU A C 1
ATOM 724 O O . GLU A 1 91 ? 56.390 -3.726 -65.477 1.00 73.44 91 GLU A O 1
ATOM 729 N N . THR A 1 92 ? 56.486 -5.367 -63.967 1.00 68.31 92 THR A N 1
ATOM 730 C CA . THR A 1 92 ? 55.326 -6.105 -64.515 1.00 68.31 92 THR A CA 1
ATOM 731 C C . THR A 1 92 ? 54.021 -5.330 -64.356 1.00 68.31 92 THR A C 1
ATOM 733 O O . THR A 1 92 ? 53.220 -5.306 -65.285 1.00 68.31 92 THR A O 1
ATOM 736 N N . ARG A 1 93 ? 53.835 -4.611 -63.240 1.00 67.50 93 ARG A N 1
ATOM 737 C CA . ARG A 1 93 ? 52.685 -3.711 -63.038 1.00 67.50 93 ARG A CA 1
ATOM 738 C C . ARG A 1 93 ? 52.670 -2.538 -64.025 1.00 67.50 93 ARG A C 1
ATOM 740 O O . ARG A 1 93 ? 51.599 -2.057 -64.378 1.00 67.50 93 ARG A O 1
ATOM 747 N N . HIS A 1 94 ? 53.844 -2.073 -64.457 1.00 66.88 94 HIS A N 1
ATOM 748 C CA . HIS A 1 94 ? 53.975 -0.998 -65.443 1.00 66.88 94 HIS A CA 1
ATOM 749 C C . HIS A 1 94 ? 53.760 -1.494 -66.885 1.00 66.88 94 HIS A C 1
ATOM 751 O O . HIS A 1 94 ? 53.246 -0.754 -67.726 1.00 66.88 94 HIS A O 1
ATOM 757 N N . ASN A 1 95 ? 54.144 -2.739 -67.177 1.00 67.19 95 ASN A N 1
ATOM 758 C CA . ASN A 1 95 ? 54.061 -3.316 -68.520 1.00 67.19 95 ASN A CA 1
ATOM 759 C C . ASN A 1 95 ? 52.695 -3.942 -68.834 1.00 67.19 95 ASN A C 1
ATOM 761 O O . ASN A 1 95 ? 52.261 -3.895 -69.985 1.00 67.19 95 ASN A O 1
ATOM 765 N N . ASP A 1 96 ? 51.995 -4.482 -67.835 1.00 69.94 96 ASP A N 1
ATOM 766 C CA . ASP A 1 96 ? 50.717 -5.166 -68.026 1.00 69.94 96 ASP A CA 1
ATOM 767 C C . ASP A 1 96 ? 49.549 -4.351 -67.448 1.00 69.94 96 ASP A C 1
ATOM 769 O O . ASP A 1 96 ? 49.203 -4.429 -66.266 1.00 69.94 96 ASP A O 1
ATOM 773 N N . LYS A 1 97 ? 48.924 -3.536 -68.308 1.00 71.81 97 LYS A N 1
ATOM 774 C CA . LYS A 1 97 ? 47.784 -2.669 -67.951 1.00 71.81 97 LYS A CA 1
ATOM 775 C C . LYS A 1 97 ? 46.581 -3.457 -67.411 1.00 71.81 97 LYS A C 1
ATOM 777 O O . LYS A 1 97 ? 45.789 -2.897 -66.654 1.00 71.81 97 LYS A O 1
ATOM 782 N N . SER A 1 98 ? 46.471 -4.747 -67.747 1.00 72.56 98 SER A N 1
ATOM 783 C CA . SER A 1 98 ? 45.378 -5.621 -67.305 1.00 72.56 98 SER A CA 1
ATOM 784 C C . SER A 1 98 ? 45.359 -5.837 -65.783 1.00 72.56 98 SER A C 1
ATOM 786 O O . SER A 1 98 ? 44.288 -5.961 -65.189 1.00 72.56 98 SER A O 1
ATOM 788 N N . LEU A 1 99 ? 46.519 -5.781 -65.116 1.00 68.44 99 LEU A N 1
ATOM 789 C CA . LEU A 1 99 ? 46.622 -5.877 -63.655 1.00 68.44 99 LEU A CA 1
ATOM 790 C C . LEU A 1 99 ? 46.014 -4.657 -62.947 1.00 68.44 99 LEU A C 1
ATOM 792 O O . LEU A 1 99 ? 45.358 -4.809 -61.919 1.00 68.44 99 LEU A O 1
ATOM 796 N N . GLY A 1 100 ? 46.172 -3.456 -63.513 1.00 73.81 100 GLY A N 1
ATOM 797 C CA . GLY A 1 100 ? 45.550 -2.238 -62.983 1.00 73.81 100 GLY A CA 1
ATOM 798 C C . GLY A 1 100 ? 44.022 -2.248 -63.103 1.00 73.81 100 GLY A C 1
ATOM 799 O O . GLY A 1 100 ? 43.325 -1.757 -62.216 1.00 73.81 100 GLY A O 1
ATOM 800 N N . GLU A 1 101 ? 43.488 -2.856 -64.166 1.00 82.19 101 GLU A N 1
ATOM 801 C CA . GLU A 1 101 ? 42.045 -3.068 -64.333 1.00 82.19 101 GLU A CA 1
ATOM 802 C C . GLU A 1 101 ? 41.494 -4.075 -63.317 1.00 82.19 101 GLU A C 1
ATOM 804 O O . GLU A 1 101 ? 40.404 -3.873 -62.779 1.00 82.19 101 GLU A O 1
ATOM 809 N N . ILE A 1 102 ? 42.247 -5.138 -63.015 1.00 82.75 102 ILE A N 1
ATOM 810 C CA . ILE A 1 102 ? 41.893 -6.102 -61.967 1.00 82.75 102 ILE A CA 1
ATOM 811 C C . ILE A 1 102 ? 41.888 -5.417 -60.598 1.00 82.75 102 ILE A C 1
ATOM 813 O O . ILE A 1 102 ? 40.896 -5.539 -59.884 1.00 82.75 102 ILE A O 1
ATOM 817 N N . ASP A 1 103 ? 42.921 -4.639 -60.261 1.00 81.94 103 ASP A N 1
ATOM 818 C CA . ASP A 1 103 ? 42.988 -3.873 -59.008 1.00 81.94 103 ASP A CA 1
ATOM 819 C C . ASP A 1 103 ? 41.788 -2.911 -58.869 1.00 81.94 103 ASP A C 1
ATOM 821 O O . ASP A 1 103 ? 41.151 -2.845 -57.815 1.00 81.94 103 ASP A O 1
ATOM 825 N N . ALA A 1 104 ? 41.415 -2.210 -59.947 1.00 86.00 104 ALA A N 1
ATOM 826 C CA . ALA A 1 104 ? 40.253 -1.320 -59.959 1.00 86.00 104 ALA A CA 1
ATOM 827 C C . ALA A 1 104 ? 38.920 -2.078 -59.793 1.00 86.00 104 ALA A C 1
ATOM 829 O O . ALA A 1 104 ? 38.027 -1.619 -59.075 1.00 86.00 104 ALA A O 1
ATOM 830 N N . ARG A 1 105 ? 38.779 -3.255 -60.421 1.00 89.69 105 ARG A N 1
ATOM 831 C CA . ARG A 1 105 ? 37.595 -4.122 -60.270 1.00 89.69 105 ARG A CA 1
ATOM 832 C C . ARG A 1 105 ? 37.498 -4.711 -58.866 1.00 89.69 105 ARG A C 1
ATOM 834 O O . ARG A 1 105 ? 36.398 -4.762 -58.322 1.00 89.69 105 ARG A O 1
ATOM 841 N N . VAL A 1 106 ? 38.620 -5.115 -58.271 1.00 90.94 106 VAL A N 1
ATOM 842 C CA . VAL A 1 106 ? 38.682 -5.600 -56.885 1.00 90.94 106 VAL A CA 1
ATOM 843 C C . VAL A 1 106 ? 38.274 -4.487 -55.923 1.00 90.94 106 VAL A C 1
ATOM 845 O O . VAL A 1 106 ? 37.380 -4.705 -55.112 1.00 90.94 106 VAL A O 1
ATOM 848 N N . ALA A 1 107 ? 38.808 -3.274 -56.080 1.00 91.31 107 ALA A N 1
ATOM 849 C CA . ALA A 1 107 ? 38.430 -2.132 -55.245 1.00 91.31 107 ALA A CA 1
ATOM 850 C C . ALA A 1 107 ? 36.927 -1.792 -55.343 1.00 91.31 107 ALA A C 1
ATOM 852 O O . ALA A 1 107 ? 36.287 -1.452 -54.344 1.00 91.31 107 ALA A O 1
ATOM 853 N N . LEU A 1 108 ? 36.331 -1.913 -56.536 1.00 93.88 108 LEU A N 1
ATOM 854 C CA . LEU A 1 108 ? 34.890 -1.723 -56.730 1.00 93.88 108 LEU A CA 1
ATOM 855 C C . LEU A 1 108 ? 34.059 -2.835 -56.064 1.00 93.88 108 LEU A C 1
ATOM 857 O O . LEU A 1 108 ? 33.030 -2.555 -55.443 1.00 93.88 108 LEU A O 1
ATOM 861 N N . LEU A 1 109 ? 34.500 -4.092 -56.166 1.00 93.31 109 LEU A N 1
ATOM 862 C CA . LEU A 1 109 ? 33.852 -5.237 -55.517 1.00 93.31 109 LEU A CA 1
ATOM 863 C C . LEU A 1 109 ? 33.933 -5.155 -53.989 1.00 93.31 109 LEU A C 1
ATOM 865 O O . LEU A 1 109 ? 32.953 -5.426 -53.304 1.00 93.31 109 LEU A O 1
ATOM 869 N N . GLU A 1 110 ? 35.065 -4.725 -53.442 1.00 93.88 110 GLU A N 1
ATOM 870 C CA . GLU A 1 110 ? 35.220 -4.509 -52.002 1.00 93.88 110 GLU A CA 1
ATOM 871 C C . GLU A 1 110 ? 34.286 -3.407 -51.498 1.00 93.88 110 GLU A C 1
ATOM 873 O O . GLU A 1 110 ? 33.616 -3.579 -50.478 1.00 93.88 110 GLU A O 1
ATOM 878 N N . LYS A 1 111 ? 34.177 -2.299 -52.242 1.00 95.38 111 LYS A N 1
ATOM 879 C CA . LYS A 1 111 ? 33.265 -1.203 -51.902 1.00 95.38 111 LYS A CA 1
ATOM 880 C C . LYS A 1 111 ? 31.798 -1.643 -51.927 1.00 95.38 111 LYS A C 1
ATOM 882 O O . LYS A 1 111 ? 31.060 -1.347 -50.992 1.00 95.38 111 LYS A O 1
ATOM 887 N N . THR A 1 112 ? 31.386 -2.382 -52.957 1.00 94.62 112 THR A N 1
ATOM 888 C CA . THR A 1 112 ? 30.010 -2.902 -53.066 1.00 94.62 112 THR A CA 1
ATOM 889 C C . THR A 1 112 ? 29.700 -3.951 -51.998 1.00 94.62 112 THR A C 1
ATOM 891 O O . THR A 1 112 ? 28.607 -3.943 -51.437 1.00 94.62 112 THR A O 1
ATOM 894 N N . LEU A 1 113 ? 30.660 -4.809 -51.640 1.00 95.50 113 LEU A N 1
ATOM 895 C CA . LEU A 1 113 ? 30.510 -5.762 -50.538 1.00 95.50 113 LEU A CA 1
ATOM 896 C C . LEU A 1 113 ? 30.363 -5.051 -49.185 1.00 95.50 113 LEU A C 1
ATOM 898 O O . LEU A 1 113 ? 29.558 -5.459 -48.348 1.00 95.50 113 LEU A O 1
ATOM 902 N N . GLU A 1 114 ? 31.123 -3.981 -48.959 1.00 94.25 114 GLU A N 1
ATOM 903 C CA . GLU A 1 114 ? 31.018 -3.170 -47.746 1.00 94.25 114 GLU A CA 1
ATOM 904 C C . GLU A 1 114 ? 29.666 -2.444 -47.666 1.00 94.25 114 GLU A C 1
ATOM 906 O 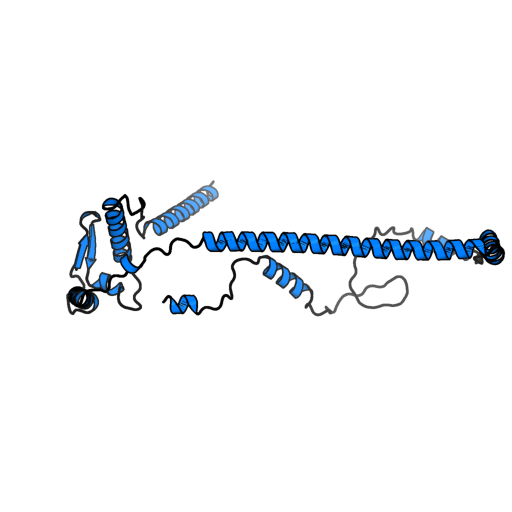O . GLU A 1 114 ? 29.030 -2.414 -46.612 1.00 94.25 114 GLU A O 1
ATOM 911 N N . GLU A 1 115 ? 29.169 -1.926 -48.790 1.00 94.19 115 GLU A N 1
ATOM 912 C CA . GLU A 1 115 ? 27.822 -1.357 -48.891 1.00 94.19 115 GLU A CA 1
ATOM 913 C C . GLU A 1 115 ? 26.741 -2.411 -48.600 1.00 94.19 115 GLU A C 1
ATOM 915 O O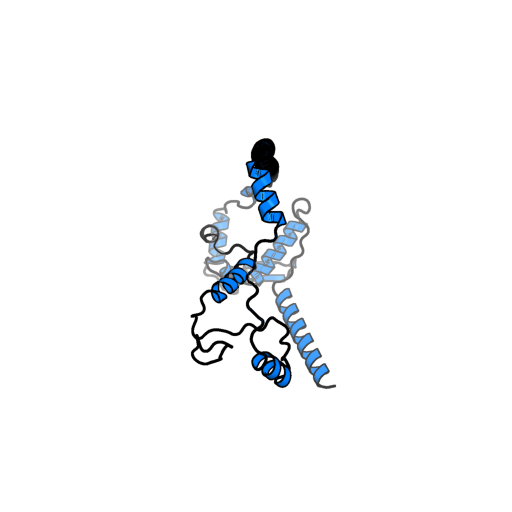 . GLU A 1 115 ? 25.843 -2.157 -47.796 1.00 94.19 115 GLU A O 1
ATOM 920 N N . GLN A 1 116 ? 26.865 -3.626 -49.145 1.00 94.12 116 GLN A N 1
ATOM 921 C CA . GLN A 1 116 ? 25.954 -4.739 -48.846 1.00 94.12 116 GLN A CA 1
ATOM 922 C C . GLN A 1 116 ? 25.960 -5.115 -47.360 1.00 94.12 116 GLN A C 1
ATOM 924 O O . GLN A 1 116 ? 24.901 -5.331 -46.771 1.00 94.12 116 GLN A O 1
ATOM 929 N N . ARG A 1 117 ? 27.134 -5.148 -46.718 1.00 95.88 117 ARG A N 1
ATOM 930 C CA . ARG A 1 117 ? 27.252 -5.412 -45.273 1.00 95.88 117 ARG A CA 1
ATOM 931 C C . ARG A 1 117 ? 26.570 -4.333 -44.436 1.00 95.88 117 ARG A C 1
ATOM 933 O O . ARG A 1 117 ? 25.914 -4.657 -43.447 1.00 95.88 117 ARG A O 1
ATOM 940 N N . ARG A 1 118 ? 26.692 -3.062 -44.833 1.00 95.75 118 ARG A N 1
ATOM 941 C CA . ARG A 1 118 ? 26.012 -1.940 -44.166 1.00 95.75 118 ARG A CA 1
ATOM 942 C C . ARG A 1 118 ? 24.498 -2.042 -44.296 1.00 95.75 118 ARG A C 1
ATOM 944 O O . ARG A 1 118 ? 23.803 -1.860 -43.301 1.00 95.75 118 ARG A O 1
ATOM 951 N N . VAL A 1 119 ? 23.997 -2.370 -45.486 1.00 95.94 119 VAL A N 1
ATOM 952 C CA . VAL A 1 119 ? 22.559 -2.575 -45.719 1.00 95.94 119 VAL A CA 1
ATOM 953 C C . VAL A 1 119 ? 22.038 -3.741 -44.881 1.00 95.94 119 VAL A C 1
ATOM 955 O O . VAL A 1 119 ? 21.067 -3.564 -44.153 1.00 95.94 119 VAL A O 1
ATOM 958 N N . ALA A 1 120 ? 22.736 -4.879 -44.869 1.00 96.12 120 ALA A N 1
ATOM 959 C CA . ALA A 1 120 ? 22.348 -6.034 -44.057 1.00 96.12 120 ALA A CA 1
ATOM 960 C C . ALA A 1 120 ? 22.301 -5.709 -42.551 1.00 96.12 120 ALA A C 1
ATOM 962 O O . ALA A 1 120 ? 21.425 -6.186 -41.825 1.00 96.12 120 ALA A O 1
ATOM 963 N N . LEU A 1 121 ? 23.224 -4.872 -42.063 1.00 96.19 121 LEU A N 1
ATOM 964 C CA . LEU A 1 121 ? 23.206 -4.414 -40.675 1.00 96.19 121 LEU A CA 1
ATOM 965 C C . LEU A 1 121 ? 21.992 -3.517 -40.391 1.00 96.19 121 LEU A C 1
ATOM 967 O O . LEU A 1 121 ? 21.331 -3.704 -39.371 1.00 96.19 121 LEU A O 1
ATOM 971 N N . LEU A 1 122 ? 21.682 -2.580 -41.291 1.00 95.38 122 LEU A N 1
ATOM 972 C CA . LEU A 1 122 ? 20.523 -1.694 -41.161 1.00 95.38 122 LEU A CA 1
ATOM 973 C C . LEU A 1 122 ? 19.206 -2.475 -41.181 1.00 95.38 122 LEU A C 1
ATOM 975 O O . LEU A 1 122 ? 18.351 -2.248 -40.325 1.00 95.38 122 LEU A O 1
ATOM 979 N N . GLU A 1 123 ? 19.064 -3.441 -42.086 1.00 95.88 123 GLU A N 1
ATOM 980 C CA . GLU A 1 123 ? 17.897 -4.326 -42.150 1.00 95.88 123 GLU A CA 1
ATOM 981 C C . GLU A 1 123 ? 17.716 -5.105 -40.847 1.00 95.88 123 GLU A C 1
ATOM 983 O O . GLU A 1 123 ? 16.616 -5.141 -40.294 1.00 95.88 123 GLU A O 1
ATOM 988 N N . LYS A 1 124 ? 18.807 -5.648 -40.292 1.00 96.88 124 LYS A N 1
ATOM 989 C CA . LYS A 1 124 ? 18.768 -6.330 -38.997 1.00 96.88 124 LYS A CA 1
ATOM 990 C C . LYS A 1 124 ? 18.329 -5.393 -37.869 1.00 96.88 124 LYS A C 1
ATOM 992 O O . LYS A 1 124 ? 17.510 -5.788 -37.044 1.00 96.88 124 LYS A O 1
ATOM 997 N N . THR A 1 125 ? 18.834 -4.157 -37.828 1.00 94.69 125 THR A N 1
ATOM 998 C CA . THR A 1 125 ? 18.418 -3.181 -36.804 1.00 94.69 125 THR A CA 1
ATOM 999 C C . THR A 1 125 ? 16.957 -2.768 -36.944 1.00 94.69 125 THR A C 1
ATOM 1001 O O . THR A 1 125 ? 16.273 -2.610 -35.936 1.00 94.69 125 THR A O 1
ATOM 1004 N N . LEU A 1 126 ? 16.458 -2.637 -38.175 1.00 96.75 126 LEU A N 1
ATOM 1005 C CA . LEU A 1 126 ? 15.063 -2.307 -38.443 1.00 96.75 126 LEU A CA 1
ATOM 1006 C C . LEU A 1 126 ? 14.132 -3.447 -38.013 1.00 96.75 126 LEU A C 1
ATOM 1008 O O . LEU A 1 126 ? 13.075 -3.202 -37.437 1.00 96.75 126 LEU A O 1
ATOM 1012 N N . GLU A 1 127 ? 14.535 -4.693 -38.254 1.00 95.88 127 GLU A N 1
ATOM 1013 C CA . GLU A 1 127 ? 13.795 -5.873 -37.807 1.00 95.88 127 GLU A CA 1
ATOM 1014 C C . GLU A 1 127 ? 13.750 -5.963 -36.273 1.00 95.88 127 GLU A C 1
ATOM 1016 O O . GLU A 1 127 ? 12.694 -6.214 -35.694 1.00 95.88 127 GLU A O 1
ATOM 1021 N N . GLU A 1 128 ? 14.863 -5.671 -35.595 1.00 94.62 128 GLU A N 1
ATOM 1022 C CA . GLU A 1 128 ? 14.917 -5.578 -34.131 1.00 94.62 128 GLU A CA 1
ATOM 1023 C C . GLU A 1 128 ? 13.970 -4.482 -33.607 1.00 94.62 128 GLU A C 1
ATOM 1025 O O . GLU A 1 128 ? 13.187 -4.721 -32.689 1.00 94.62 128 GLU A O 1
ATOM 1030 N N . GLN A 1 129 ? 13.969 -3.301 -34.236 1.00 94.19 129 GLN A N 1
ATOM 1031 C CA . GLN A 1 129 ? 13.063 -2.203 -33.880 1.00 94.19 129 GLN A CA 1
ATOM 1032 C C . GLN A 1 129 ? 11.589 -2.588 -34.051 1.00 94.19 129 GLN A C 1
ATOM 1034 O O . GLN A 1 129 ? 10.772 -2.282 -33.185 1.00 94.19 129 GLN A O 1
ATOM 1039 N N . ARG A 1 130 ? 11.240 -3.299 -35.130 1.00 96.25 130 ARG A N 1
ATOM 1040 C CA . ARG A 1 130 ? 9.876 -3.806 -35.353 1.00 96.25 130 ARG A CA 1
ATOM 1041 C C . ARG A 1 130 ? 9.457 -4.809 -34.282 1.00 96.25 130 ARG A C 1
ATOM 1043 O O . ARG A 1 130 ? 8.323 -4.752 -33.810 1.00 96.25 130 ARG A O 1
ATOM 1050 N N . ARG A 1 131 ? 10.364 -5.701 -33.870 1.00 96.12 131 ARG A N 1
ATOM 1051 C CA . ARG A 1 131 ? 10.114 -6.664 -32.784 1.00 96.12 131 ARG A CA 1
ATOM 1052 C C . ARG A 1 131 ? 9.880 -5.965 -31.451 1.00 96.12 131 ARG A C 1
ATOM 1054 O O . ARG A 1 131 ? 8.933 -6.314 -30.752 1.00 96.12 131 ARG A O 1
ATOM 1061 N N . VAL A 1 132 ? 10.702 -4.968 -31.122 1.00 95.12 132 VAL A N 1
ATOM 1062 C CA . VAL A 1 132 ? 10.536 -4.164 -29.902 1.00 95.12 132 VAL A CA 1
ATOM 1063 C C . VAL A 1 132 ? 9.197 -3.430 -29.922 1.00 95.12 132 VAL A C 1
ATOM 1065 O O . VAL A 1 132 ? 8.438 -3.551 -28.967 1.00 95.12 132 VAL A O 1
ATOM 1068 N N . ALA A 1 133 ? 8.847 -2.776 -31.031 1.00 95.56 133 ALA A N 1
ATOM 1069 C CA . ALA A 1 133 ? 7.573 -2.068 -31.158 1.00 95.56 133 ALA A CA 1
ATOM 1070 C C . ALA A 1 133 ? 6.356 -2.997 -30.984 1.00 95.56 133 ALA A C 1
ATOM 1072 O O . ALA A 1 133 ? 5.354 -2.615 -30.380 1.00 95.56 133 ALA A O 1
ATOM 1073 N N . LEU A 1 134 ? 6.435 -4.238 -31.479 1.00 95.12 134 LEU A N 1
ATOM 1074 C CA . LEU A 1 134 ? 5.373 -5.228 -31.290 1.00 95.12 134 LEU A CA 1
ATOM 1075 C C . LEU A 1 134 ? 5.242 -5.661 -29.822 1.00 95.12 134 LEU A C 1
ATOM 1077 O O . LEU A 1 134 ? 4.126 -5.791 -29.315 1.00 95.12 134 LEU A O 1
ATOM 1081 N N . LEU A 1 135 ? 6.368 -5.874 -29.136 1.00 92.56 135 LEU A N 1
ATOM 1082 C CA . LEU A 1 135 ? 6.386 -6.223 -27.714 1.00 92.56 135 LEU A CA 1
ATOM 1083 C C . LEU A 1 135 ? 5.841 -5.088 -26.850 1.00 92.56 135 LEU A C 1
ATOM 1085 O O . LEU A 1 135 ? 5.036 -5.345 -25.962 1.00 92.56 135 LEU A O 1
ATOM 1089 N N . GLU A 1 136 ? 6.233 -3.847 -27.133 1.00 92.44 136 GLU A N 1
ATOM 1090 C CA . GLU A 1 136 ? 5.711 -2.661 -26.450 1.00 92.44 136 GLU A CA 1
ATOM 1091 C C . GLU A 1 136 ? 4.196 -2.547 -26.626 1.00 92.44 136 GLU A C 1
ATOM 1093 O O . GLU A 1 136 ? 3.476 -2.371 -25.645 1.00 92.44 136 GLU A O 1
ATOM 1098 N N . LYS A 1 137 ? 3.694 -2.743 -27.851 1.00 93.12 137 LYS A N 1
ATOM 1099 C CA . LYS A 1 137 ? 2.253 -2.752 -28.122 1.00 93.12 137 LYS A CA 1
ATOM 1100 C C . LYS A 1 137 ? 1.525 -3.855 -27.347 1.00 93.12 137 LYS A C 1
ATOM 1102 O O . LYS A 1 137 ? 0.502 -3.591 -26.726 1.00 93.12 137 LYS A O 1
ATOM 1107 N N . THR A 1 138 ? 2.073 -5.069 -27.342 1.00 90.75 138 THR A N 1
ATOM 1108 C CA . THR A 1 138 ? 1.496 -6.211 -26.611 1.00 90.75 138 THR A CA 1
ATOM 1109 C C . THR A 1 138 ? 1.494 -5.962 -25.100 1.00 90.75 138 THR A C 1
ATOM 1111 O O . THR A 1 138 ? 0.534 -6.300 -24.411 1.00 90.75 138 THR A O 1
ATOM 1114 N N . LEU A 1 139 ? 2.560 -5.357 -24.571 1.00 87.44 139 LEU A N 1
ATOM 1115 C CA . LEU A 1 139 ? 2.660 -5.004 -23.159 1.00 87.44 139 LEU A CA 1
ATOM 1116 C C . LEU A 1 139 ? 1.627 -3.938 -22.785 1.00 87.44 139 LEU A C 1
ATOM 1118 O O . LEU A 1 139 ? 1.008 -4.038 -21.731 1.00 87.44 139 LEU A O 1
ATOM 1122 N N . GLU A 1 140 ? 1.407 -2.945 -23.642 1.00 84.06 140 GLU A N 1
ATOM 1123 C CA . GLU A 1 140 ? 0.406 -1.904 -23.406 1.00 84.06 140 GLU A CA 1
ATOM 1124 C C . GLU A 1 140 ? -1.029 -2.459 -23.463 1.00 84.06 140 GLU A C 1
ATOM 1126 O O . GLU A 1 140 ? -1.857 -2.152 -22.605 1.00 84.06 140 GLU A O 1
ATOM 1131 N N . GLU A 1 141 ? -1.312 -3.372 -24.395 1.00 84.00 141 GLU A N 1
ATOM 1132 C CA . GLU A 1 141 ? -2.572 -4.128 -24.432 1.00 84.00 141 GLU A CA 1
ATOM 1133 C C . GLU A 1 141 ? -2.771 -4.954 -23.148 1.00 84.00 141 GLU A C 1
ATOM 1135 O O . GLU A 1 141 ? -3.849 -4.948 -22.559 1.00 84.00 141 GLU A O 1
ATOM 1140 N N . GLN A 1 142 ? -1.722 -5.603 -22.636 1.00 76.38 142 GLN A N 1
ATOM 1141 C CA . GLN A 1 142 ? -1.802 -6.303 -21.351 1.00 76.38 142 GLN A CA 1
ATOM 1142 C C . GLN A 1 142 ? -2.021 -5.352 -20.171 1.00 76.38 142 GLN A C 1
ATOM 1144 O O . GLN A 1 142 ? -2.770 -5.691 -19.261 1.00 76.38 142 GLN A O 1
ATOM 1149 N N . ARG A 1 143 ? -1.406 -4.164 -20.168 1.00 73.00 143 ARG A N 1
ATOM 1150 C CA . ARG A 1 143 ? -1.577 -3.167 -19.096 1.00 73.00 143 ARG A CA 1
ATOM 1151 C C . ARG A 1 143 ? -2.986 -2.585 -19.068 1.00 73.00 143 ARG A C 1
ATOM 1153 O O . ARG A 1 143 ? -3.530 -2.415 -17.984 1.00 73.00 143 ARG A O 1
ATOM 1160 N N . THR A 1 144 ? -3.584 -2.337 -20.231 1.00 69.31 144 THR A N 1
ATOM 1161 C CA . THR A 1 144 ? -4.974 -1.857 -20.335 1.00 69.31 144 THR A CA 1
ATOM 1162 C C . THR A 1 144 ? -5.993 -2.924 -19.927 1.00 69.31 144 THR A C 1
ATOM 1164 O O . THR A 1 144 ? -7.001 -2.598 -19.307 1.00 69.31 144 THR A O 1
ATOM 1167 N N . LEU A 1 145 ? -5.716 -4.204 -20.196 1.00 66.00 145 LEU A N 1
ATOM 1168 C CA . LEU A 1 145 ? -6.534 -5.331 -19.725 1.00 66.00 145 LEU A CA 1
ATOM 1169 C C . LEU A 1 145 ? -6.328 -5.655 -18.235 1.00 66.00 145 LEU A C 1
ATOM 1171 O O . LEU A 1 145 ? -7.207 -6.244 -17.611 1.00 66.00 145 LEU A O 1
ATOM 1175 N N . ALA A 1 146 ? -5.168 -5.300 -17.679 1.00 61.12 146 ALA A N 1
ATOM 1176 C CA . ALA A 1 146 ? -4.791 -5.543 -16.291 1.00 61.12 146 ALA A CA 1
ATOM 1177 C C . ALA A 1 146 ? -5.063 -4.354 -15.361 1.00 61.12 146 ALA A C 1
ATOM 1179 O O . ALA A 1 146 ? -4.593 -4.386 -14.221 1.00 61.12 146 ALA A O 1
ATOM 1180 N N . GLU A 1 147 ? -5.808 -3.325 -15.791 1.00 57.59 147 GLU A N 1
ATOM 1181 C CA . GLU A 1 147 ? -6.396 -2.411 -14.814 1.00 57.59 147 GLU A CA 1
ATOM 1182 C C . GLU A 1 147 ? -7.240 -3.268 -13.863 1.00 57.59 147 GLU A C 1
ATOM 1184 O O . GLU A 1 147 ? -8.203 -3.905 -14.310 1.00 57.59 147 GLU A O 1
ATOM 1189 N N . PRO A 1 148 ? -6.864 -3.367 -12.571 1.00 58.53 148 PRO A N 1
ATOM 1190 C CA . PRO A 1 148 ? -7.683 -4.098 -11.628 1.00 58.53 148 PRO A CA 1
ATOM 1191 C C . PRO A 1 148 ? -9.084 -3.487 -11.698 1.00 58.53 148 PRO A C 1
ATOM 1193 O O . PRO A 1 148 ? -9.191 -2.264 -11.873 1.00 58.53 148 PRO A O 1
ATOM 1196 N N . PRO A 1 149 ? -10.155 -4.297 -11.585 1.00 58.06 149 PRO A N 1
ATOM 1197 C CA . PRO A 1 149 ? -11.495 -3.753 -11.444 1.00 58.06 149 PRO A CA 1
ATOM 1198 C C . PRO A 1 149 ? -11.397 -2.644 -10.410 1.00 58.06 149 PRO A C 1
ATOM 1200 O O . PRO A 1 149 ? -10.873 -2.898 -9.325 1.00 58.06 149 PRO A O 1
ATOM 1203 N N . LYS A 1 150 ? -11.777 -1.412 -10.774 1.00 56.34 150 LYS A N 1
ATOM 1204 C CA . LYS A 1 150 ? -11.802 -0.302 -9.823 1.00 56.34 150 LYS A CA 1
ATOM 1205 C C . LYS A 1 150 ? -12.696 -0.774 -8.691 1.00 56.34 150 LYS A C 1
ATOM 1207 O O . LYS A 1 150 ? -13.912 -0.826 -8.860 1.00 56.34 150 LYS A O 1
ATOM 1212 N N . GLU A 1 151 ? -12.079 -1.239 -7.607 1.00 58.94 151 GLU A N 1
ATOM 1213 C CA . GLU A 1 151 ? -12.803 -1.702 -6.442 1.00 58.94 151 GLU A CA 1
ATOM 1214 C C . GLU A 1 151 ? -13.661 -0.519 -6.034 1.00 58.94 151 GLU A C 1
ATOM 1216 O O . GLU A 1 151 ? -13.162 0.600 -5.899 1.00 58.94 151 GLU A O 1
ATOM 1221 N N . ASP A 1 152 ? -14.969 -0.734 -5.969 1.00 61.22 152 ASP A N 1
ATOM 1222 C CA . ASP A 1 152 ? -15.899 0.325 -5.632 1.00 61.22 152 ASP A CA 1
ATOM 1223 C C . ASP A 1 152 ? -15.716 0.666 -4.148 1.00 61.22 152 ASP A C 1
ATOM 1225 O O . ASP A 1 152 ? -16.394 0.144 -3.262 1.00 61.22 152 ASP A O 1
ATOM 1229 N N . LEU A 1 153 ? -14.719 1.513 -3.871 1.00 61.88 153 LEU A N 1
ATOM 1230 C CA . LEU A 1 153 ? -14.350 1.919 -2.521 1.00 61.88 153 LEU A CA 1
ATOM 1231 C C . LEU A 1 153 ? -15.402 2.837 -1.893 1.00 61.88 153 LEU A C 1
ATOM 1233 O O . LEU A 1 153 ? -15.319 3.117 -0.696 1.00 61.88 153 LEU A O 1
ATOM 1237 N N . SER A 1 154 ? -16.403 3.276 -2.667 1.00 65.06 154 SER A N 1
ATOM 1238 C CA . SER A 1 154 ? -17.521 4.074 -2.161 1.00 65.06 154 SER A CA 1
ATOM 1239 C C . SER A 1 154 ? -18.270 3.353 -1.034 1.00 65.06 154 SER A C 1
ATOM 1241 O O . SER A 1 154 ? -18.743 3.996 -0.102 1.00 65.06 154 SER A O 1
ATOM 1243 N N . GLN A 1 155 ? -18.274 2.014 -1.042 1.00 64.94 155 GLN A N 1
ATOM 1244 C CA . GLN A 1 155 ? -18.862 1.202 0.025 1.00 64.94 155 GLN A CA 1
ATOM 1245 C C . GLN A 1 155 ? -18.079 1.252 1.347 1.00 64.94 155 GLN A C 1
ATOM 1247 O O . GLN A 1 155 ? -18.642 0.936 2.393 1.00 64.94 155 GLN A O 1
ATOM 1252 N N . PHE A 1 156 ? -16.786 1.596 1.330 1.00 66.31 156 PHE A N 1
ATOM 1253 C CA . PHE A 1 156 ? -15.946 1.597 2.535 1.00 66.31 156 PHE A CA 1
ATOM 1254 C C . PHE A 1 156 ? -15.877 2.960 3.226 1.00 66.31 156 PHE A C 1
ATOM 1256 O O . PHE A 1 156 ? -15.606 3.009 4.424 1.00 66.31 156 PHE A O 1
ATOM 1263 N N . PHE A 1 157 ? -16.135 4.047 2.496 1.00 74.81 157 PHE A N 1
ATOM 1264 C CA . PHE A 1 157 ? -16.073 5.418 3.005 1.00 74.81 157 PHE A CA 1
ATOM 1265 C C . PHE A 1 157 ? -17.465 6.046 3.026 1.00 74.81 157 PHE A C 1
ATOM 1267 O O . PHE A 1 157 ? -17.752 7.001 2.306 1.00 74.81 157 PHE A O 1
ATOM 1274 N N . VAL A 1 158 ? -18.340 5.480 3.857 1.00 82.12 158 VAL A N 1
ATOM 1275 C CA . VAL A 1 158 ? -19.649 6.072 4.142 1.00 82.12 158 VAL A CA 1
ATOM 1276 C C . VAL A 1 158 ? -19.429 7.338 4.978 1.00 82.12 158 VAL A C 1
ATOM 1278 O O . VAL A 1 158 ? -18.724 7.261 5.989 1.00 82.12 158 VAL A O 1
ATOM 1281 N N . PRO A 1 159 ? -19.988 8.497 4.577 1.00 84.62 159 PRO A N 1
ATOM 1282 C CA . PRO A 1 159 ? -19.968 9.691 5.409 1.00 84.62 159 PRO A CA 1
ATOM 1283 C C . PRO A 1 159 ? -20.570 9.382 6.778 1.00 84.62 159 PRO A C 1
ATOM 1285 O O . PRO A 1 159 ? -21.623 8.752 6.875 1.00 84.62 159 PRO A O 1
ATOM 1288 N N . ILE A 1 160 ? -19.878 9.806 7.825 1.00 88.25 160 ILE A N 1
ATOM 1289 C CA . ILE A 1 160 ? -20.331 9.638 9.201 1.00 88.25 160 ILE A CA 1
ATOM 1290 C C . ILE A 1 160 ? -21.628 10.441 9.420 1.00 88.25 160 ILE A C 1
ATOM 1292 O O . ILE A 1 160 ? -21.803 11.516 8.843 1.00 88.25 160 ILE A O 1
ATOM 1296 N N . THR A 1 161 ? -22.576 9.891 10.185 1.00 92.88 161 THR A N 1
ATOM 1297 C CA . THR A 1 161 ? -23.837 10.587 10.489 1.00 92.88 161 THR A CA 1
ATOM 1298 C C . THR A 1 161 ? -23.611 11.692 11.520 1.00 92.88 161 THR A C 1
ATOM 1300 O O . THR A 1 161 ? -22.628 11.660 12.258 1.00 92.88 161 THR A O 1
ATOM 1303 N N . ALA A 1 162 ? -24.506 12.680 11.597 1.00 92.50 162 ALA A N 1
ATOM 1304 C CA . ALA A 1 162 ? -24.360 13.777 12.558 1.00 92.50 162 ALA A CA 1
ATOM 1305 C C . ALA A 1 162 ? -24.404 13.274 14.015 1.00 92.50 162 ALA A C 1
ATOM 1307 O O . ALA A 1 162 ? -23.718 13.806 14.890 1.00 92.50 162 ALA A O 1
ATOM 1308 N N . GLU A 1 163 ? -25.187 12.225 14.267 1.00 93.50 163 GLU A N 1
ATOM 1309 C CA . GLU A 1 163 ? -25.274 11.542 15.552 1.00 93.50 163 GLU A CA 1
ATOM 1310 C C . GLU A 1 163 ? -23.940 10.872 15.916 1.00 93.50 163 GLU A C 1
ATOM 1312 O O . GLU A 1 163 ? -23.415 11.107 17.009 1.00 93.50 163 GLU A O 1
ATOM 1317 N N . ASP A 1 164 ? -23.357 10.114 14.982 1.00 92.06 164 ASP A N 1
ATOM 1318 C CA . ASP A 1 164 ? -22.062 9.450 15.169 1.00 92.06 164 ASP A CA 1
ATOM 1319 C C . ASP A 1 164 ? -20.924 10.473 15.329 1.00 92.06 164 ASP A C 1
ATOM 1321 O O . ASP A 1 164 ? -20.026 10.291 16.153 1.00 92.06 164 ASP A O 1
ATOM 1325 N N . GLU A 1 165 ? -20.950 11.578 14.573 1.00 92.62 165 GLU A N 1
ATOM 1326 C CA . GLU A 1 165 ? -19.979 12.667 14.720 1.00 92.62 165 GLU A CA 1
ATOM 1327 C C . GLU A 1 165 ? -20.012 13.246 16.133 1.00 92.62 165 GLU A C 1
ATOM 1329 O O . GLU A 1 165 ? -18.959 13.449 16.740 1.00 92.62 165 GLU A O 1
ATOM 1334 N N . MET A 1 166 ? -21.204 13.482 16.685 1.00 93.12 166 MET A N 1
ATOM 1335 C CA . MET A 1 166 ? -21.359 13.997 18.042 1.00 93.12 166 MET A CA 1
ATOM 1336 C C . MET A 1 166 ? -20.822 13.010 19.089 1.00 93.12 166 MET A C 1
ATOM 1338 O O . MET A 1 166 ? -20.139 13.428 20.027 1.00 93.12 166 MET A O 1
ATOM 1342 N N . GLU A 1 167 ? -21.073 11.710 18.923 1.00 92.00 167 GLU A N 1
ATOM 1343 C CA . GLU A 1 167 ? -20.547 10.674 19.818 1.00 92.00 167 GLU A CA 1
ATOM 1344 C C . GLU A 1 167 ? -19.016 10.584 19.752 1.00 92.00 167 GLU A C 1
ATOM 1346 O O . GLU A 1 167 ? -18.341 10.555 20.787 1.00 92.00 167 GLU A O 1
ATOM 1351 N N . VAL A 1 168 ? -18.445 10.620 18.544 1.00 92.06 168 VAL A N 1
ATOM 1352 C CA . VAL A 1 168 ? -16.991 10.662 18.336 1.00 92.06 168 VAL A CA 1
ATOM 1353 C C . VAL A 1 168 ? -16.394 11.914 18.979 1.00 92.06 168 VAL A C 1
ATOM 1355 O O . VAL A 1 168 ? -15.369 11.825 19.662 1.00 92.06 168 VAL A O 1
ATOM 1358 N N . GLN A 1 169 ? -17.036 13.074 18.823 1.00 92.44 169 GLN A N 1
ATOM 1359 C CA . GLN A 1 169 ? -16.600 14.318 19.458 1.00 92.44 169 GLN A CA 1
ATOM 1360 C C . GLN A 1 169 ? -16.638 14.225 20.988 1.00 92.44 169 GLN A C 1
ATOM 1362 O O . GLN A 1 169 ? -15.657 14.611 21.629 1.00 92.44 169 GLN A O 1
ATOM 1367 N N . ASP A 1 170 ? -17.688 13.661 21.596 1.00 91.81 170 ASP A N 1
ATOM 1368 C CA . ASP A 1 170 ? -17.707 13.446 23.049 1.00 91.81 170 ASP A CA 1
ATOM 1369 C C . ASP A 1 170 ? -16.609 12.472 23.492 1.00 91.81 170 ASP A C 1
ATOM 1371 O O . ASP A 1 170 ? -15.904 12.733 24.470 1.00 91.81 170 ASP A O 1
ATOM 1375 N N . CYS A 1 171 ? -16.408 11.372 22.769 1.00 91.44 171 CYS A N 1
ATOM 1376 C CA . CYS A 1 171 ? -15.400 10.376 23.118 1.00 91.44 171 CYS A CA 1
ATOM 1377 C C . CYS A 1 171 ? -13.982 10.957 23.060 1.00 91.44 171 CYS A C 1
ATOM 1379 O O . CYS A 1 171 ? -13.172 10.725 23.965 1.00 91.44 171 CYS A O 1
ATOM 1381 N N . LEU A 1 172 ? -13.685 11.745 22.022 1.00 91.62 172 LEU A N 1
ATOM 1382 C CA . LEU A 1 172 ? -12.368 12.336 21.813 1.00 91.62 172 LEU A CA 1
ATOM 1383 C C . LEU A 1 172 ? -12.140 13.569 22.679 1.00 91.62 172 LEU A C 1
ATOM 1385 O O . LEU A 1 172 ? -11.061 13.686 23.263 1.00 91.62 172 LEU A O 1
ATOM 1389 N N . TYR A 1 173 ? -13.099 14.487 22.778 1.00 92.31 173 TYR A N 1
ATOM 1390 C CA . TYR A 1 173 ? -12.915 15.820 23.368 1.00 92.31 173 TYR A CA 1
ATOM 1391 C C . TYR A 1 173 ? -13.737 16.080 24.629 1.00 92.31 173 TYR A C 1
ATOM 1393 O O . TYR A 1 173 ? -13.442 17.041 25.333 1.00 92.31 173 TYR A O 1
ATOM 1401 N N . GLY A 1 174 ? -14.696 15.223 24.968 1.00 89.00 174 GLY A N 1
ATOM 1402 C CA . GLY A 1 174 ? -15.571 15.430 26.116 1.00 89.00 174 GLY A CA 1
ATOM 1403 C C . GLY A 1 174 ? -14.850 15.410 27.469 1.00 89.00 174 GLY A C 1
ATOM 1404 O O . GLY A 1 174 ? -13.851 14.699 27.688 1.00 89.00 174 GLY A O 1
ATOM 1405 N N . ASN A 1 175 ? -15.422 16.164 28.407 1.00 83.38 175 ASN A N 1
ATOM 1406 C CA . ASN A 1 175 ? -14.935 16.347 29.773 1.00 83.38 175 ASN A CA 1
ATOM 1407 C C . ASN A 1 175 ? -15.449 15.226 30.690 1.00 83.38 175 ASN A C 1
ATOM 1409 O O . ASN A 1 175 ? -16.296 15.434 31.552 1.00 83.38 175 ASN A O 1
ATOM 1413 N N . GLY A 1 176 ? -14.942 14.012 30.476 1.00 84.00 176 GLY A N 1
ATOM 1414 C CA . GLY A 1 176 ? -15.196 12.846 31.325 1.00 84.00 176 GLY A CA 1
ATOM 1415 C C . GLY A 1 176 ? -13.943 12.378 32.066 1.00 84.00 176 GLY A C 1
ATOM 1416 O O . GLY A 1 176 ? -12.823 12.744 31.703 1.00 84.00 176 GLY A O 1
ATOM 1417 N N . SER A 1 177 ? -14.131 11.520 33.075 1.00 89.69 177 SER A N 1
ATOM 1418 C CA . SER A 1 177 ? -13.019 10.842 33.755 1.00 89.69 177 SER A CA 1
ATOM 1419 C C . SER A 1 177 ? -12.153 10.079 32.747 1.00 89.69 177 SER A C 1
ATOM 1421 O O . SER A 1 177 ? -12.671 9.292 31.953 1.00 89.69 177 SER A O 1
ATOM 1423 N N . SER A 1 178 ? -10.836 10.299 32.783 1.00 87.69 178 SER A N 1
ATOM 1424 C CA . SER A 1 178 ? -9.863 9.636 31.901 1.00 87.69 178 SER A CA 1
ATOM 1425 C C . SER A 1 178 ? -9.908 8.108 32.023 1.00 87.69 178 SER A C 1
ATOM 1427 O O . SER A 1 178 ? -9.766 7.405 31.023 1.00 87.69 178 SER A O 1
ATOM 1429 N N . SER A 1 179 ? -10.195 7.601 33.226 1.00 90.19 179 SER A N 1
ATOM 1430 C CA . SER A 1 179 ? -10.292 6.167 33.524 1.00 90.19 179 SER A CA 1
ATOM 1431 C C . SER A 1 179 ? -11.634 5.546 33.138 1.00 90.19 179 SER A C 1
ATOM 1433 O O . SER A 1 179 ? -11.798 4.337 33.274 1.00 90.19 179 SER A O 1
ATOM 1435 N N . LYS A 1 180 ? -12.612 6.335 32.668 1.00 92.00 180 LYS A N 1
ATOM 1436 C CA . LYS A 1 180 ? -13.901 5.798 32.217 1.00 92.00 180 LYS A CA 1
ATOM 1437 C C . LYS A 1 180 ? -13.664 4.866 31.027 1.00 92.00 180 LYS A C 1
ATOM 1439 O O . LYS A 1 180 ? -13.145 5.312 30.002 1.00 92.00 180 LYS A O 1
ATOM 1444 N N . VAL A 1 181 ? -14.059 3.602 31.161 1.00 92.56 181 VAL A N 1
ATOM 1445 C CA . VAL A 1 181 ? -14.058 2.626 30.062 1.00 92.56 181 VAL A CA 1
ATOM 1446 C C . VAL A 1 181 ? -15.154 3.030 29.079 1.00 92.56 181 VAL A C 1
ATOM 1448 O O . VAL A 1 181 ? -16.307 3.194 29.475 1.00 92.56 181 VAL A O 1
ATOM 1451 N N . LEU A 1 182 ? -14.777 3.279 27.824 1.00 91.19 182 LEU A N 1
ATOM 1452 C CA . LEU A 1 182 ? -15.719 3.634 26.758 1.00 91.19 182 LEU A CA 1
ATOM 1453 C C . LEU A 1 182 ? -16.076 2.413 25.914 1.00 91.19 182 LEU A C 1
ATOM 1455 O O . LEU A 1 182 ? -17.221 2.275 25.504 1.00 91.19 182 LEU A O 1
ATOM 1459 N N . VAL A 1 183 ? -15.108 1.523 25.689 1.00 92.12 183 VAL A N 1
ATOM 1460 C CA . VAL A 1 183 ? -15.306 0.292 24.923 1.00 92.12 183 VAL A CA 1
ATOM 1461 C C . VAL A 1 183 ? -14.755 -0.883 25.718 1.00 92.12 183 VAL A C 1
ATOM 1463 O O . VAL A 1 183 ? -13.600 -0.857 26.151 1.00 92.12 183 VAL A O 1
ATOM 1466 N N . LEU A 1 184 ? -15.582 -1.912 25.883 1.00 93.19 184 LEU A N 1
ATOM 1467 C CA . LEU A 1 184 ? -15.206 -3.211 26.430 1.00 93.19 184 LEU A CA 1
ATOM 1468 C C . LEU A 1 184 ? -15.481 -4.266 25.362 1.00 93.19 184 LEU A C 1
ATOM 1470 O O . LEU A 1 184 ? -16.628 -4.481 24.977 1.00 93.19 184 LEU A O 1
ATOM 1474 N N . HIS A 1 185 ? -14.425 -4.916 24.886 1.00 92.25 185 HIS A N 1
ATOM 1475 C CA . HIS A 1 185 ? -14.542 -6.041 23.969 1.00 92.25 185 HIS A CA 1
ATOM 1476 C C . HIS A 1 185 ? -14.395 -7.352 24.738 1.00 92.25 185 HIS A C 1
ATOM 1478 O O . HIS A 1 185 ? -13.272 -7.799 24.985 1.00 92.25 185 HIS A O 1
ATOM 1484 N N . GLU A 1 186 ? -15.519 -7.960 25.126 1.00 89.94 186 GLU A N 1
ATOM 1485 C CA . GLU A 1 186 ? -15.548 -9.169 25.964 1.00 89.94 186 GLU A CA 1
ATOM 1486 C C . GLU A 1 186 ? -14.736 -10.349 25.392 1.00 89.94 186 GLU A C 1
ATOM 1488 O O . GLU A 1 186 ? -13.949 -10.926 26.146 1.00 89.94 186 GLU A O 1
ATOM 1493 N N . PRO A 1 187 ? -14.811 -10.694 24.085 1.00 85.38 187 PRO A N 1
ATOM 1494 C CA . PRO A 1 187 ? -14.115 -11.873 23.552 1.00 85.38 187 PRO A CA 1
ATOM 1495 C C . PRO A 1 187 ? -12.590 -11.803 23.669 1.00 85.38 187 PRO A C 1
ATOM 1497 O O . PRO A 1 187 ? -11.921 -12.822 23.835 1.00 85.38 187 PRO A O 1
ATOM 1500 N N . SER A 1 188 ? -12.034 -10.595 23.577 1.00 84.38 188 SER A N 1
ATOM 1501 C CA . SER A 1 188 ? -10.586 -10.360 23.647 1.00 84.38 188 SER A CA 1
ATOM 1502 C C . SER A 1 188 ? -10.157 -9.766 24.988 1.00 84.38 188 SER A C 1
ATOM 1504 O O . SER A 1 188 ? -8.964 -9.548 25.196 1.00 84.38 188 SER A O 1
ATOM 1506 N N . ASN A 1 189 ? -11.117 -9.490 25.878 1.00 91.38 189 ASN A N 1
ATOM 1507 C CA . ASN A 1 189 ? -10.939 -8.781 27.142 1.00 91.38 189 ASN A CA 1
ATOM 1508 C C . ASN A 1 189 ? -10.126 -7.478 26.993 1.00 91.38 189 ASN A C 1
ATOM 1510 O O . ASN A 1 189 ? -9.244 -7.180 27.800 1.00 91.38 189 ASN A O 1
ATOM 1514 N N . ILE A 1 190 ? -10.368 -6.734 25.907 1.00 91.56 190 ILE A N 1
ATOM 1515 C CA . ILE A 1 190 ? -9.684 -5.464 25.641 1.00 91.56 190 ILE A CA 1
ATOM 1516 C C . ILE A 1 190 ? -10.570 -4.330 26.140 1.00 91.56 190 ILE A C 1
ATOM 1518 O O . ILE A 1 190 ? -11.679 -4.122 25.646 1.00 91.56 190 ILE A O 1
ATOM 1522 N N . GLU A 1 191 ? -10.039 -3.576 27.096 1.00 93.88 191 GLU A N 1
ATOM 1523 C CA . GLU A 1 191 ? -10.676 -2.390 27.653 1.00 93.88 191 GLU A CA 1
ATOM 1524 C C . GLU A 1 191 ? -10.000 -1.127 27.131 1.00 93.88 191 GLU A C 1
ATOM 1526 O O . GLU A 1 191 ? -8.792 -0.902 27.312 1.00 93.88 191 GLU A O 1
ATOM 1531 N N . VAL A 1 192 ? -10.804 -0.268 26.511 1.00 94.19 192 VAL A N 1
ATOM 1532 C CA . VAL A 1 192 ? -10.357 1.024 26.004 1.00 94.19 192 VAL A CA 1
ATOM 1533 C C . VAL A 1 192 ? -11.034 2.129 26.801 1.00 94.19 192 VAL A C 1
ATOM 1535 O O . VAL A 1 192 ? -12.235 2.391 26.687 1.00 94.19 192 VAL A O 1
ATOM 1538 N N . SER A 1 193 ? -10.236 2.777 27.647 1.00 93.94 193 SER A N 1
ATOM 1539 C CA . SER A 1 193 ? -10.650 3.953 28.404 1.00 93.94 193 SER A CA 1
ATOM 1540 C C . SER A 1 193 ? -10.653 5.211 27.539 1.00 93.94 193 SER A C 1
ATOM 1542 O O . SER A 1 193 ? -10.049 5.261 26.463 1.00 93.94 193 SER A O 1
ATOM 1544 N N . ARG A 1 194 ? -11.300 6.268 28.039 1.00 92.81 194 ARG A N 1
ATOM 1545 C CA . ARG A 1 194 ? -11.309 7.591 27.402 1.00 92.81 194 ARG A CA 1
ATOM 1546 C C . ARG A 1 194 ? -9.898 8.111 27.151 1.00 92.81 194 ARG A C 1
ATOM 1548 O O . ARG A 1 194 ? -9.636 8.686 26.100 1.00 92.81 194 ARG A O 1
ATOM 1555 N N . GLU A 1 195 ? -8.983 7.890 28.087 1.00 92.94 195 GLU A N 1
ATOM 1556 C CA . GLU A 1 195 ? -7.574 8.238 27.905 1.00 92.94 195 GLU A CA 1
ATOM 1557 C C . GLU A 1 195 ? -6.950 7.536 26.698 1.00 92.94 195 GLU A C 1
ATOM 1559 O O . GLU A 1 195 ? -6.333 8.197 25.865 1.00 92.94 195 GLU A O 1
ATOM 1564 N N . LYS A 1 196 ? -7.164 6.222 26.561 1.00 93.38 196 LYS A N 1
ATOM 1565 C CA . LYS A 1 196 ? -6.614 5.442 25.447 1.00 93.38 196 LYS A CA 1
ATOM 1566 C C . LYS A 1 196 ? -7.214 5.863 24.106 1.00 93.38 196 LYS A C 1
ATOM 1568 O O . LYS A 1 196 ? -6.477 5.992 23.138 1.00 93.38 196 LYS A O 1
ATOM 1573 N N . ILE A 1 197 ? -8.516 6.157 24.051 1.00 94.06 197 ILE A N 1
ATOM 1574 C CA . ILE A 1 197 ? -9.195 6.628 22.828 1.00 94.06 197 ILE A CA 1
ATOM 1575 C C . ILE A 1 197 ? -8.684 7.988 22.344 1.00 94.06 197 ILE A C 1
ATOM 1577 O O . ILE A 1 197 ? -8.660 8.236 21.139 1.00 94.06 197 ILE A O 1
ATOM 1581 N N . ARG A 1 198 ? -8.207 8.866 23.236 1.00 92.62 198 ARG A N 1
ATOM 1582 C CA . ARG A 1 198 ? -7.670 10.186 22.847 1.00 92.62 198 ARG A CA 1
ATOM 1583 C C . ARG A 1 198 ? -6.458 10.101 21.917 1.00 92.62 198 ARG A C 1
ATOM 1585 O O . ARG A 1 198 ? -6.148 11.097 21.266 1.00 92.62 198 ARG A O 1
ATOM 1592 N N . CYS A 1 199 ? -5.813 8.938 21.801 1.00 93.56 199 CYS A N 1
ATOM 1593 C CA . CYS A 1 199 ? -4.756 8.706 20.819 1.00 93.56 199 CYS A CA 1
ATOM 1594 C C . CYS A 1 199 ? -5.236 8.845 19.360 1.00 93.56 199 CYS A C 1
ATOM 1596 O O . CYS A 1 199 ? -4.416 9.048 18.472 1.00 93.56 199 CYS A O 1
ATOM 1598 N N . LEU A 1 200 ? -6.551 8.751 19.117 1.00 93.38 200 LEU A N 1
ATOM 1599 C CA . LEU A 1 200 ? -7.191 8.925 17.808 1.00 93.38 200 LEU A CA 1
ATOM 1600 C C . LEU A 1 200 ? -7.395 10.396 17.417 1.00 93.38 200 LEU A C 1
ATOM 1602 O O . LEU A 1 200 ? -7.848 10.680 16.309 1.00 93.38 200 LEU A O 1
ATOM 1606 N N . ARG A 1 201 ? -7.080 11.349 18.304 1.00 93.12 201 ARG A N 1
ATOM 1607 C CA . ARG A 1 201 ? -7.104 12.772 17.954 1.00 93.12 201 ARG A CA 1
ATOM 1608 C C . ARG A 1 201 ? -6.112 13.058 16.817 1.00 93.12 201 ARG A C 1
ATOM 1610 O O . ARG A 1 201 ? -5.093 12.370 16.702 1.00 93.12 201 ARG A O 1
ATOM 1617 N N . PRO A 1 202 ? -6.350 14.108 16.012 1.00 91.38 202 PRO A N 1
ATOM 1618 C CA . PRO A 1 202 ? -5.406 14.516 14.982 1.00 91.38 202 PRO A CA 1
ATOM 1619 C C . PRO A 1 202 ? -3.994 14.682 15.557 1.00 91.38 202 PRO A C 1
ATOM 1621 O O . PRO A 1 202 ? -3.824 15.305 16.605 1.00 91.38 202 PRO A O 1
ATOM 1624 N N . HIS A 1 203 ? -2.991 14.153 14.852 1.00 90.94 203 HIS A N 1
ATOM 1625 C CA . HIS A 1 203 ? -1.573 14.154 15.255 1.00 90.94 203 HIS A CA 1
ATOM 1626 C C . HIS A 1 203 ? -1.232 13.281 16.482 1.00 90.94 203 HIS A C 1
ATOM 1628 O O . HIS A 1 203 ? -0.120 13.366 17.004 1.00 90.94 203 HIS A O 1
ATOM 1634 N N . GLY A 1 204 ? -2.155 12.427 16.935 1.00 88.50 204 GLY A N 1
ATOM 1635 C CA . GLY A 1 204 ? -1.911 11.439 17.982 1.00 88.50 204 GLY A CA 1
ATOM 1636 C C . GLY A 1 204 ? -1.162 10.203 17.479 1.00 88.50 204 GLY A C 1
ATOM 1637 O O . GLY A 1 204 ? -1.309 9.779 16.333 1.00 88.50 204 GLY A O 1
ATOM 1638 N N . TRP A 1 205 ? -0.354 9.610 18.358 1.00 93.62 205 TRP A N 1
ATOM 1639 C CA . TRP A 1 205 ? 0.246 8.295 18.130 1.00 93.62 205 TRP A CA 1
ATOM 1640 C C . TRP A 1 205 ? -0.683 7.224 18.674 1.00 93.62 205 TRP A C 1
ATOM 1642 O O . TRP A 1 205 ? -1.059 7.290 19.841 1.00 93.62 205 TRP A O 1
ATOM 1652 N N . LEU A 1 206 ? -1.032 6.241 17.844 1.00 94.81 206 LEU A N 1
ATOM 1653 C CA . LEU A 1 206 ? -1.951 5.181 18.241 1.00 94.81 206 LEU A CA 1
ATOM 1654 C C . LEU A 1 206 ? -1.360 4.312 19.344 1.00 94.81 206 LEU A C 1
ATOM 1656 O O . LEU A 1 206 ? -0.221 3.851 19.249 1.00 94.81 206 LEU A O 1
ATOM 1660 N N . ASN A 1 207 ? -2.178 4.064 20.359 1.00 93.69 207 ASN A N 1
ATOM 1661 C CA . ASN A 1 207 ? -1.824 3.161 21.433 1.00 93.69 207 ASN A CA 1
ATOM 1662 C C . ASN A 1 207 ? -2.070 1.699 21.033 1.00 93.69 207 ASN A C 1
ATOM 1664 O O . ASN A 1 207 ? -2.903 1.399 20.170 1.00 93.69 207 ASN A O 1
ATOM 1668 N N . ASP A 1 208 ? -1.357 0.778 21.671 1.00 92.75 208 ASP A N 1
ATOM 1669 C CA . ASP A 1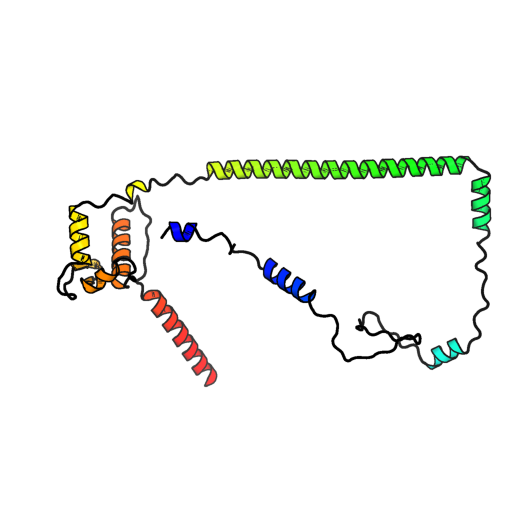 208 ? -1.403 -0.632 21.323 1.00 92.75 208 ASP A CA 1
ATOM 1670 C C . ASP A 1 208 ? -2.755 -1.280 21.630 1.00 92.75 208 ASP A C 1
ATOM 1672 O O . ASP A 1 208 ? -3.186 -2.135 20.858 1.00 92.75 208 ASP A O 1
ATOM 1676 N N . GLU A 1 209 ? -3.479 -0.854 22.671 1.00 92.81 209 GLU A N 1
ATOM 1677 C CA . GLU A 1 209 ? -4.806 -1.415 22.951 1.00 92.81 209 GLU A CA 1
ATOM 1678 C C . GLU A 1 209 ? -5.837 -1.025 21.891 1.00 92.81 209 GLU A C 1
ATOM 1680 O O . GLU A 1 209 ? -6.686 -1.842 21.543 1.00 92.81 209 GLU A O 1
ATOM 1685 N N . VAL A 1 210 ? -5.734 0.183 21.326 1.00 94.06 210 VAL A N 1
ATOM 1686 C CA . VAL A 1 210 ? -6.618 0.640 20.239 1.00 94.06 210 VAL A CA 1
ATOM 1687 C C . VAL A 1 210 ? -6.323 -0.129 18.951 1.00 94.06 210 VAL A C 1
ATOM 1689 O O . VAL A 1 210 ? -7.247 -0.582 18.277 1.00 94.06 210 VAL A O 1
ATOM 1692 N N . ILE A 1 211 ? -5.040 -0.344 18.636 1.00 94.69 211 ILE A N 1
ATOM 1693 C CA . ILE A 1 211 ? -4.629 -1.161 17.485 1.00 94.69 211 ILE A CA 1
ATOM 1694 C C . ILE A 1 211 ? -5.114 -2.603 17.659 1.00 94.69 211 ILE A C 1
ATOM 1696 O O . ILE A 1 211 ? -5.726 -3.161 16.752 1.00 94.69 211 ILE A O 1
ATOM 1700 N N . ASN A 1 212 ? -4.866 -3.206 18.824 1.00 93.94 212 ASN A N 1
ATOM 1701 C CA . ASN A 1 212 ? -5.264 -4.582 19.104 1.00 93.94 212 ASN A CA 1
ATOM 1702 C C . ASN A 1 212 ? -6.788 -4.750 19.038 1.00 93.94 212 ASN A C 1
ATOM 1704 O O . ASN A 1 212 ? -7.246 -5.695 18.403 1.00 93.94 212 ASN A O 1
ATOM 1708 N N . LEU A 1 213 ? -7.566 -3.819 19.606 1.00 94.19 213 LEU A N 1
ATOM 1709 C CA . LEU A 1 213 ? -9.027 -3.829 19.492 1.00 94.19 213 LEU A CA 1
ATOM 1710 C C . LEU A 1 213 ? -9.469 -3.837 18.024 1.00 94.19 213 LEU A C 1
ATOM 1712 O O . LEU A 1 213 ? -10.277 -4.671 17.624 1.00 94.19 213 LEU A O 1
ATOM 1716 N N . TYR A 1 214 ? -8.912 -2.942 17.206 1.00 94.25 214 TYR A N 1
ATOM 1717 C CA . TYR A 1 214 ? -9.268 -2.858 15.791 1.00 94.25 214 TYR A CA 1
ATOM 1718 C C . TYR A 1 214 ? -8.951 -4.152 15.028 1.00 94.25 214 TYR A C 1
ATOM 1720 O O . TYR A 1 214 ? -9.763 -4.621 14.230 1.00 94.25 214 TYR A O 1
ATOM 1728 N N . LEU A 1 215 ? -7.799 -4.771 15.300 1.00 93.69 215 LEU A N 1
ATOM 1729 C CA . LEU A 1 215 ? -7.425 -6.046 14.687 1.00 93.69 215 LEU A CA 1
ATOM 1730 C C . LEU A 1 215 ? -8.391 -7.178 15.060 1.00 93.69 215 LEU A C 1
ATOM 1732 O O . LEU A 1 215 ? -8.689 -8.015 14.210 1.00 93.69 215 LEU A O 1
ATOM 1736 N N . GLU A 1 216 ? -8.893 -7.210 16.294 1.00 92.38 216 GLU A N 1
ATOM 1737 C CA . GLU A 1 216 ? -9.900 -8.190 16.717 1.00 92.38 216 GLU A CA 1
ATOM 1738 C C . GLU A 1 216 ? -11.244 -7.955 16.009 1.00 92.38 216 GLU A C 1
ATOM 1740 O O . GLU A 1 216 ? -11.791 -8.894 15.429 1.00 92.38 216 GLU A O 1
ATOM 1745 N N . LEU A 1 217 ? -11.704 -6.703 15.897 1.00 92.12 217 LEU A N 1
ATOM 1746 C CA . LEU A 1 217 ? -12.914 -6.361 15.132 1.00 92.12 217 LEU A CA 1
ATOM 1747 C C . LEU A 1 217 ? -12.811 -6.775 13.652 1.00 92.12 217 LEU A C 1
ATOM 1749 O O . LEU A 1 217 ? -13.789 -7.231 13.052 1.00 92.12 217 LEU A O 1
ATOM 1753 N N . LEU A 1 218 ? -11.621 -6.672 13.050 1.00 90.75 218 LEU A N 1
ATOM 1754 C CA . LEU A 1 218 ? -11.383 -7.158 11.688 1.00 90.75 218 LEU A CA 1
ATOM 1755 C C . LEU A 1 218 ? -11.492 -8.685 11.577 1.00 90.75 218 LEU A C 1
ATOM 1757 O O . LEU A 1 218 ? -12.013 -9.178 10.572 1.00 90.75 218 LEU A O 1
ATOM 1761 N N . LYS A 1 219 ? -11.042 -9.445 12.588 1.00 90.56 219 LYS A N 1
ATOM 1762 C CA . LYS A 1 219 ? -11.247 -10.907 12.615 1.00 90.56 219 LYS A CA 1
ATOM 1763 C C . LYS A 1 219 ? -12.725 -11.231 12.659 1.00 90.56 219 LYS A C 1
ATOM 1765 O O . LYS A 1 219 ? -13.181 -12.060 11.877 1.00 90.56 219 LYS A O 1
ATOM 1770 N N . GLU A 1 220 ? -13.472 -10.571 13.537 1.00 90.50 220 GLU A N 1
ATOM 1771 C CA . GLU A 1 220 ? -14.906 -10.807 13.686 1.00 90.50 220 GLU A CA 1
ATOM 1772 C C . GLU A 1 220 ? -15.672 -10.492 12.405 1.00 90.50 220 GLU A C 1
ATOM 1774 O O . GLU A 1 220 ? -16.506 -11.288 11.972 1.00 90.50 220 GLU A O 1
ATOM 1779 N N . ARG A 1 221 ? -15.336 -9.381 11.739 1.00 89.88 221 ARG A N 1
ATOM 1780 C CA . ARG A 1 221 ? -15.884 -9.039 10.422 1.00 89.88 221 ARG A CA 1
ATOM 1781 C C . ARG A 1 221 ? -15.603 -10.134 9.392 1.00 89.88 221 ARG A C 1
ATOM 1783 O O . ARG A 1 221 ? -16.512 -10.545 8.673 1.00 89.88 221 ARG A O 1
ATOM 1790 N N . GLY A 1 222 ? -14.368 -10.636 9.344 1.00 88.50 222 GLY A N 1
ATOM 1791 C CA . GLY A 1 222 ? -13.990 -11.737 8.454 1.00 88.50 222 GLY A CA 1
ATOM 1792 C C . GLY A 1 222 ? -14.745 -13.037 8.748 1.00 88.50 222 GLY A C 1
ATOM 1793 O O . GLY A 1 222 ? -15.124 -13.754 7.826 1.00 88.50 222 GLY A O 1
ATOM 1794 N N . MET A 1 223 ? -15.020 -13.315 10.025 1.00 87.12 223 MET A N 1
ATOM 1795 C CA . MET A 1 223 ? -15.800 -14.479 10.455 1.00 87.12 223 MET A CA 1
ATOM 1796 C C . MET A 1 223 ? -17.299 -14.334 10.158 1.00 87.12 223 MET A C 1
ATOM 1798 O O . MET A 1 223 ? -17.950 -15.329 9.841 1.00 87.12 223 MET A O 1
ATOM 1802 N N . ARG A 1 224 ? -17.848 -13.115 10.237 1.00 88.62 224 ARG A N 1
ATOM 1803 C CA . ARG A 1 224 ? -19.259 -12.813 9.947 1.00 88.62 224 ARG A CA 1
ATOM 1804 C C . ARG A 1 224 ? -19.574 -12.895 8.453 1.00 88.62 224 ARG A C 1
ATOM 1806 O O . ARG A 1 224 ? -20.648 -13.354 8.077 1.00 88.62 224 ARG A O 1
ATOM 1813 N N . GLU A 1 225 ? -18.636 -12.482 7.602 1.00 87.06 225 GLU A N 1
ATOM 1814 C CA . GLU A 1 225 ? -18.814 -12.414 6.147 1.00 87.06 225 GLU A CA 1
ATOM 1815 C C . GLU A 1 225 ? -17.719 -13.194 5.381 1.00 87.06 225 GLU A C 1
ATOM 1817 O O . GLU A 1 225 ? -16.982 -12.621 4.571 1.00 87.06 225 GLU A O 1
ATOM 1822 N N . PRO A 1 226 ? -17.633 -14.528 5.554 1.00 84.00 226 PRO A N 1
ATOM 1823 C CA . PRO A 1 226 ? -16.528 -15.341 5.029 1.00 84.00 226 PRO A CA 1
ATOM 1824 C C . PRO A 1 226 ? -16.499 -15.450 3.497 1.00 84.00 226 PRO A C 1
ATOM 1826 O O . PRO A 1 226 ? -15.509 -15.893 2.924 1.00 84.00 226 PRO A O 1
ATOM 1829 N N . LYS A 1 227 ? -17.593 -15.083 2.814 1.00 82.31 227 LYS A N 1
ATOM 1830 C CA . LYS A 1 227 ? -17.663 -15.041 1.343 1.00 82.31 227 LYS A CA 1
ATOM 1831 C C . LYS A 1 227 ? -17.103 -13.742 0.759 1.00 82.31 227 LYS A C 1
ATOM 1833 O O . LYS A 1 227 ? -16.738 -13.727 -0.409 1.00 82.31 227 LYS A O 1
ATOM 1838 N N . ARG A 1 228 ? -17.089 -12.657 1.545 1.00 82.75 228 ARG A N 1
ATOM 1839 C CA . ARG A 1 228 ? -16.619 -11.330 1.115 1.00 82.75 228 ARG A CA 1
ATOM 1840 C C . ARG A 1 228 ? -15.192 -11.049 1.565 1.00 82.75 228 ARG A C 1
ATOM 1842 O O . ARG A 1 228 ? -14.482 -10.332 0.873 1.00 82.75 228 ARG A O 1
ATOM 1849 N N . PHE A 1 229 ? -14.773 -11.615 2.696 1.00 80.31 229 PHE A N 1
ATOM 1850 C CA . PHE A 1 229 ? -13.446 -11.390 3.262 1.00 80.31 229 PHE A CA 1
ATOM 1851 C C . PHE A 1 229 ? -12.655 -12.690 3.376 1.00 80.31 229 PHE A C 1
ATOM 1853 O O . PHE A 1 229 ? -13.202 -13.760 3.632 1.00 80.31 229 PHE A O 1
ATOM 1860 N N . LEU A 1 230 ? -11.338 -12.579 3.209 1.00 83.81 230 LEU A N 1
ATOM 1861 C CA . LEU A 1 230 ? -10.415 -13.692 3.397 1.00 83.81 230 LEU A CA 1
ATOM 1862 C C . LEU A 1 230 ? -10.249 -14.015 4.887 1.00 83.81 230 LEU A C 1
ATOM 1864 O O . LEU A 1 230 ? -10.324 -13.141 5.753 1.00 83.81 230 LEU A O 1
ATOM 1868 N N . LYS A 1 231 ? -9.961 -15.284 5.186 1.00 82.88 231 LYS A N 1
ATOM 1869 C CA . LYS A 1 231 ? -9.642 -15.720 6.547 1.00 82.88 231 LYS A CA 1
ATOM 1870 C C . LYS A 1 231 ? -8.259 -15.197 6.946 1.00 82.88 231 LYS A C 1
ATOM 1872 O O . LYS A 1 231 ? -7.242 -15.744 6.526 1.00 82.88 231 LYS A O 1
ATOM 1877 N N . CYS A 1 232 ? -8.236 -14.167 7.784 1.00 83.06 232 CYS A N 1
ATOM 1878 C CA . CYS A 1 232 ? -7.012 -13.535 8.271 1.00 83.06 232 CYS A CA 1
ATOM 1879 C C . CYS A 1 232 ? -6.710 -13.926 9.723 1.00 83.06 232 CYS A C 1
ATOM 1881 O O . CYS A 1 232 ? -7.612 -14.076 10.548 1.00 83.06 232 CYS A O 1
ATOM 1883 N N . HIS A 1 233 ? -5.424 -14.059 10.049 1.00 86.50 233 HIS A N 1
ATOM 1884 C CA . HIS A 1 233 ? -4.950 -14.151 11.427 1.00 86.50 233 HIS A CA 1
ATOM 1885 C C . HIS A 1 233 ? -4.130 -12.905 11.755 1.00 86.50 233 HIS A C 1
ATOM 1887 O O . HIS A 1 233 ? -3.162 -12.604 11.061 1.00 86.50 233 HIS A O 1
ATOM 1893 N N . PHE A 1 234 ? -4.499 -12.206 12.827 1.00 89.50 234 PHE A N 1
ATOM 1894 C CA . PHE A 1 234 ? -3.742 -11.064 13.333 1.00 89.50 234 PHE A CA 1
ATOM 1895 C C . PHE A 1 234 ? -3.107 -11.416 14.672 1.00 89.50 234 PHE A C 1
ATOM 1897 O O . PHE A 1 234 ? -3.767 -11.950 15.569 1.00 89.50 234 PHE A O 1
ATOM 1904 N N . PHE A 1 235 ? -1.822 -11.104 14.794 1.00 88.31 235 PHE A N 1
ATOM 1905 C CA . PHE A 1 235 ? -1.086 -11.213 16.044 1.00 88.31 235 PHE A CA 1
ATOM 1906 C C . PHE A 1 235 ? -1.253 -9.932 16.860 1.00 88.31 235 PHE A C 1
ATOM 1908 O O . PHE A 1 235 ? -1.395 -8.847 16.300 1.00 88.31 235 PHE A O 1
ATOM 1915 N N . ASN A 1 236 ? -1.174 -10.058 18.183 1.00 88.81 236 ASN A N 1
ATOM 1916 C CA . ASN A 1 236 ? -1.113 -8.905 19.076 1.00 88.81 236 ASN A CA 1
ATOM 1917 C C . ASN A 1 236 ? 0.169 -8.082 18.806 1.00 88.81 236 ASN A C 1
ATOM 1919 O O . ASN A 1 236 ? 1.225 -8.651 18.507 1.00 88.81 236 ASN A O 1
ATOM 1923 N N . THR A 1 237 ? 0.102 -6.758 18.953 1.00 88.00 237 THR A N 1
ATOM 1924 C CA . THR A 1 237 ? 1.232 -5.817 18.818 1.00 88.00 237 THR A CA 1
ATOM 1925 C C . THR A 1 237 ? 2.488 -6.217 19.611 1.00 88.00 237 THR A C 1
ATOM 1927 O O . THR A 1 237 ? 3.611 -6.005 19.146 1.00 88.00 237 THR A O 1
ATOM 1930 N N . PHE A 1 238 ? 2.351 -6.864 20.774 1.00 85.19 238 PHE A N 1
ATOM 1931 C CA . PHE A 1 238 ? 3.492 -7.316 21.585 1.00 85.19 238 PHE A CA 1
ATOM 1932 C C . PHE A 1 238 ? 4.211 -8.557 21.041 1.00 85.19 238 PHE A C 1
ATOM 1934 O O . PHE A 1 238 ? 5.323 -8.868 21.487 1.00 85.19 238 PHE A O 1
ATOM 1941 N N . PHE A 1 239 ? 3.608 -9.277 20.091 1.00 86.62 239 PHE A N 1
ATOM 1942 C CA . PHE A 1 239 ? 4.114 -10.557 19.595 1.00 86.62 239 PHE A CA 1
ATOM 1943 C C . PHE A 1 239 ? 5.541 -10.442 19.050 1.00 86.62 239 PHE A C 1
ATOM 1945 O O . PHE A 1 239 ? 6.442 -11.175 19.470 1.00 86.62 239 PHE A O 1
ATOM 1952 N N . TYR A 1 240 ? 5.774 -9.473 18.165 1.00 80.81 240 TYR A N 1
ATOM 1953 C CA . TYR A 1 240 ? 7.082 -9.288 17.545 1.00 80.81 240 TYR A CA 1
ATOM 1954 C C . TYR A 1 240 ? 8.135 -8.854 18.564 1.00 80.81 240 TYR A C 1
ATOM 1956 O O . TYR A 1 240 ? 9.206 -9.459 18.624 1.00 80.81 240 TYR A O 1
ATOM 1964 N N . LYS A 1 241 ? 7.817 -7.892 19.440 1.00 83.00 241 LYS A N 1
ATOM 1965 C CA . LYS A 1 241 ? 8.735 -7.425 20.494 1.00 83.00 241 LYS A CA 1
ATOM 1966 C C . LYS A 1 241 ? 9.206 -8.574 21.390 1.00 83.00 241 LYS A C 1
ATOM 1968 O O . LYS A 1 241 ? 10.393 -8.670 21.704 1.00 83.00 241 LYS A O 1
ATOM 1973 N N . LYS A 1 242 ? 8.293 -9.475 21.764 1.00 79.88 242 LYS A N 1
ATOM 1974 C CA . LYS A 1 242 ? 8.619 -10.650 22.580 1.00 79.88 242 LYS A CA 1
ATOM 1975 C C . LYS A 1 242 ? 9.506 -11.644 21.825 1.00 79.88 242 LYS A C 1
ATOM 1977 O O . LYS A 1 242 ? 10.469 -12.136 22.407 1.00 79.88 242 LYS A O 1
ATOM 1982 N N . LYS A 1 243 ? 9.244 -11.899 20.536 1.00 68.81 243 LYS A N 1
ATOM 1983 C CA . LYS A 1 243 ? 10.070 -12.799 19.711 1.00 68.81 243 LYS A CA 1
ATOM 1984 C C . LYS A 1 243 ? 11.512 -12.306 19.594 1.00 68.81 243 LYS A C 1
ATOM 1986 O O . LYS A 1 243 ? 12.428 -13.093 19.810 1.00 68.81 243 LYS A O 1
ATOM 1991 N N . TYR A 1 244 ? 11.721 -11.018 19.321 1.00 67.00 244 TYR A N 1
ATOM 1992 C CA . TYR A 1 244 ? 13.074 -10.458 19.250 1.00 67.00 244 TYR A CA 1
ATOM 1993 C C . TYR A 1 244 ? 13.810 -10.569 20.587 1.00 67.00 244 TYR A C 1
ATOM 1995 O O . TYR A 1 244 ? 14.952 -11.012 20.597 1.00 67.00 244 TYR A O 1
ATOM 2003 N N . LYS A 1 245 ? 13.144 -10.264 21.710 1.00 70.12 245 LYS A N 1
ATOM 2004 C CA . LYS A 1 245 ? 13.745 -10.377 23.048 1.00 70.12 245 LYS A CA 1
ATOM 2005 C C . LYS A 1 245 ? 14.157 -11.813 23.395 1.00 70.12 245 LYS A C 1
ATOM 2007 O O . LYS A 1 245 ? 15.242 -12.029 23.917 1.00 70.12 245 LYS A O 1
ATOM 2012 N N . ILE A 1 246 ? 13.318 -12.801 23.079 1.00 69.94 246 ILE A N 1
ATOM 2013 C CA . ILE A 1 246 ? 13.631 -14.213 23.351 1.00 69.94 246 ILE A CA 1
ATOM 2014 C C . ILE A 1 246 ? 14.805 -14.692 22.489 1.00 69.94 246 ILE A C 1
ATOM 2016 O O . ILE A 1 246 ? 15.678 -15.399 22.984 1.00 69.94 246 ILE A O 1
ATOM 2020 N N . VAL A 1 247 ? 14.845 -14.307 21.210 1.00 69.06 247 VAL A N 1
ATOM 2021 C CA . VAL A 1 247 ? 15.934 -14.701 20.304 1.00 69.06 247 VAL A CA 1
ATOM 2022 C C . VAL A 1 247 ? 17.259 -14.087 20.751 1.00 69.06 247 VAL A C 1
ATOM 2024 O O . VAL A 1 247 ? 18.259 -14.797 20.817 1.00 69.06 247 VAL A O 1
ATOM 2027 N N . THR A 1 248 ? 17.281 -12.805 21.117 1.00 63.25 248 THR A N 1
ATOM 2028 C CA . THR A 1 248 ? 18.516 -12.154 21.573 1.00 63.25 248 THR A CA 1
ATOM 2029 C C . THR A 1 248 ? 18.991 -12.704 22.917 1.00 63.25 248 THR A C 1
ATOM 2031 O O . THR A 1 248 ? 20.172 -13.005 23.061 1.00 63.25 248 THR A O 1
ATOM 2034 N N . GLU A 1 249 ? 18.094 -12.926 23.882 1.00 65.31 249 GLU A N 1
ATOM 2035 C CA . GLU A 1 249 ? 18.449 -13.553 25.164 1.00 65.31 249 GLU A CA 1
ATOM 2036 C C . GLU A 1 249 ? 18.918 -15.008 24.998 1.00 65.31 249 GLU A C 1
ATOM 2038 O O . GLU A 1 249 ? 19.815 -15.455 25.715 1.00 65.31 249 GLU A O 1
ATOM 2043 N N . GLY A 1 250 ? 18.347 -15.745 24.040 1.00 62.00 250 GLY A N 1
ATOM 2044 C CA . GLY A 1 250 ? 18.769 -17.102 23.691 1.00 62.00 250 GLY A CA 1
ATOM 2045 C C . GLY A 1 250 ? 20.179 -17.151 23.099 1.00 62.00 250 GLY A C 1
ATOM 2046 O O . GLY A 1 250 ? 20.998 -17.954 23.547 1.00 62.00 250 GLY A O 1
ATOM 2047 N N . VAL A 1 251 ? 20.489 -16.256 22.155 1.00 63.53 251 VAL A N 1
ATOM 2048 C CA . VAL A 1 251 ? 21.823 -16.157 21.536 1.00 63.53 251 VAL A CA 1
ATOM 2049 C C . VAL A 1 251 ? 22.878 -15.773 22.576 1.00 63.53 251 VAL A C 1
ATOM 2051 O O . VAL A 1 251 ? 23.894 -16.458 22.689 1.00 63.53 251 VAL A O 1
ATOM 2054 N N . VAL A 1 252 ? 22.603 -14.774 23.421 1.00 63.38 252 VAL A N 1
ATOM 2055 C CA . VAL A 1 252 ? 23.534 -14.352 24.483 1.00 63.38 252 VAL A CA 1
ATOM 2056 C C . VAL A 1 252 ? 23.795 -15.482 25.483 1.00 63.38 252 VAL A C 1
ATOM 2058 O O . VAL A 1 252 ? 24.941 -15.701 25.871 1.00 63.38 252 VAL A O 1
ATOM 2061 N N . LYS A 1 253 ? 22.768 -16.253 25.873 1.00 59.38 253 LYS A N 1
ATOM 2062 C CA . LYS A 1 253 ? 22.955 -17.431 26.739 1.00 59.38 253 LYS A CA 1
ATOM 2063 C C . LYS A 1 253 ? 23.795 -18.517 26.064 1.00 59.38 253 LYS A C 1
ATOM 2065 O O . LYS A 1 253 ? 24.665 -19.080 26.721 1.00 59.38 253 LYS A O 1
ATOM 2070 N N . SER A 1 254 ? 23.575 -18.791 24.776 1.00 57.25 254 SER A N 1
ATOM 2071 C CA . SER A 1 254 ? 24.369 -19.787 24.042 1.00 57.25 254 SER A CA 1
ATOM 2072 C C . SER A 1 254 ? 25.837 -19.379 23.875 1.00 57.25 254 SER A C 1
ATOM 2074 O O . SER A 1 254 ? 26.718 -20.212 24.072 1.00 57.25 254 SER A O 1
ATOM 2076 N N . GLU A 1 255 ? 26.128 -18.099 23.624 1.00 58.06 255 GLU A N 1
ATOM 2077 C CA . GLU A 1 255 ? 27.504 -17.593 23.545 1.00 58.06 255 GLU A CA 1
ATOM 2078 C C . GLU A 1 255 ? 28.213 -17.607 24.905 1.00 58.06 255 GLU A C 1
ATOM 2080 O O . GLU A 1 255 ? 29.407 -17.896 24.980 1.00 58.06 255 GLU A O 1
ATOM 2085 N N . TYR A 1 256 ? 27.493 -17.325 25.996 1.00 55.41 256 TYR A N 1
ATOM 2086 C CA . TYR A 1 256 ? 28.065 -17.363 27.344 1.00 55.41 256 TYR A CA 1
ATOM 2087 C C . TYR A 1 256 ? 28.403 -18.790 27.793 1.00 55.41 256 TYR A C 1
ATOM 2089 O O . TYR A 1 256 ? 29.383 -18.995 28.505 1.00 55.41 256 TYR A O 1
ATOM 2097 N N . ILE A 1 257 ? 27.607 -19.778 27.369 1.00 56.88 257 ILE A N 1
ATOM 2098 C CA . ILE A 1 257 ? 27.878 -21.201 27.610 1.00 56.88 257 ILE A CA 1
ATOM 2099 C C . ILE A 1 257 ? 29.057 -21.671 26.746 1.00 56.88 257 ILE A C 1
ATOM 2101 O O . ILE A 1 257 ? 29.954 -22.326 27.267 1.00 56.88 257 ILE A O 1
ATOM 2105 N N . ALA A 1 258 ? 29.116 -21.268 25.472 1.00 56.84 258 ALA A N 1
ATOM 2106 C CA . ALA A 1 258 ? 30.211 -21.624 24.564 1.00 56.84 258 ALA A CA 1
ATOM 2107 C C . ALA A 1 258 ? 31.574 -21.022 24.963 1.00 56.84 258 ALA A C 1
ATOM 2109 O O . ALA A 1 258 ? 32.603 -21.596 24.640 1.00 56.84 258 ALA A O 1
ATOM 2110 N N . LYS A 1 259 ? 31.602 -19.886 25.676 1.00 60.31 259 LYS A N 1
ATOM 2111 C CA . LYS A 1 259 ? 32.841 -19.283 26.215 1.00 60.31 259 LYS A CA 1
ATOM 2112 C C . LYS A 1 259 ? 33.287 -19.857 27.568 1.00 60.31 259 LYS A C 1
ATOM 2114 O O . LYS A 1 259 ? 34.336 -19.458 28.068 1.00 60.31 259 LYS A O 1
ATOM 2119 N N . LYS A 1 260 ? 32.476 -20.716 28.196 1.00 54.88 260 LYS A N 1
ATOM 2120 C CA . LYS A 1 260 ? 32.755 -21.331 29.508 1.00 54.88 260 LYS A CA 1
ATOM 2121 C C . LYS A 1 260 ? 33.144 -22.814 29.430 1.00 54.88 260 LYS A C 1
ATOM 2123 O O . LYS A 1 260 ? 33.408 -23.397 30.481 1.00 54.88 260 LYS A O 1
ATOM 2128 N N . GLN A 1 261 ? 33.153 -23.401 28.234 1.00 45.34 261 GLN A N 1
ATOM 2129 C CA . GLN A 1 261 ? 33.740 -24.711 27.926 1.00 45.34 261 GLN A CA 1
ATOM 2130 C C . GLN A 1 261 ? 35.097 -24.510 27.258 1.00 45.34 261 GLN A C 1
ATOM 2132 O O . GLN A 1 261 ? 35.983 -25.349 27.521 1.00 45.34 261 GLN A O 1
#

Secondary structure (DSSP, 8-state):
-HHHHHTS-S---S--HHHHHHHHHHHTTSS-S---------SSS----------S------HHHHHHHHHSPPPP----PPPHHHHHHHHHHHH-HHHHHHHHHHHHHHHHHHHHHHHHHHHHHHHHHHHHHHHHHHHHHHHHHTS-----GGGT-PPPPHHHHHHHHHHHH----TT-EEEEEGGGTEEEEHHHHGGGSTTPPPPHHHHHHHHHHHHHHHHH-TTTS-------THHHHHHHHHHHHHHHHHHHHHT--

pLDDT: mean 72.06, std 21.08, range [28.19, 96.88]

Organism: Triticum turgidum subsp. durum (NCBI:txid4567)

Sequence (261 aa):
MWDYICSIPDRLGWGNGLRLLKGWVRASKDVPQDPSDLTCLTKNSDVKPGRVVVAGNWKVDDPVKVALKAAAPPPPRREKVKPYWKYLHEETRHNDKSLGEIDARVALLEKTLEEQRRVALLEKTLEEQRRVALLEKTLEEQRTLAEPPKEDLSQFFVPITAEDEMEVQDCLYGNGSSSKVLVLHEPSNIEVSREKIRCLRPHGWLNDEVINLYLELLKERGMREPKRFLKCHFFNTFFYKKKYKIVTEGVVKSEYIAKKQ

Foldseek 3Di:
DVVVVVPPPPPDPDDDPVVVVVVVVVVVVPPPPDDPDDFDDDPDPDGDDDDDDDDDPDPPDDVVVVVVVVPDDPDPPDPPPPPVVVVVVVVCVVVDVVVVVVVVVVVVVVVVVVVVVVVVVVVVVVVVVVVVVVVVVVVVVVVVVPPPDPPPCVVVDDDDDPVRVVVLCCLQPNDDDQQQFPDADVVVRQTAGSVQSNQPPPPRDHDQSNVQVVVVVVQVVCVVCVVVDPNDDDDRPCVVVVVVVVVVVVVVVVVVVVVVD

Radius of gyration: 43.02 Å; chains: 1; bounding box: 107×41×102 Å